Protein AF-A0AAW1PS23-F1 (afdb_monomer)

Sequence (344 aa):
MSRPQSTSTGLHFTFPEWDLRLDQHGELGQPAILAEIQQGRSKDWLQELEELSDEVPATDQAGEHELHGQHRQLRAKLEQAALQAAGRSAVAGAGGPVQPTAWLVAKGMQQAGVVGRLFLGLWQAHDRVRLALCTLWEEGQLADAATVRRLIIKLTRFKWSLTYEAMNCAFVQCADCVALELKALLPGNTELSTRQDYELWSRLLAAWGRYRKWMAQVVSMCGLLVECVSAERGAEMLARGRLDSPTLFDAAKGAFRSQVLVAYGLRRPLQAALLRGRRAHGQPQSVAGLMCDIRKCLQELDVADDNTQVEAQHTREKLRRCFGLEGSVMDLQLRGPLRVPPLQ

Solvent-accessible surface area (backbone atoms only — not comparable to full-atom values): 20359 Å² total; per-residue (Å²): 141,77,83,82,82,82,80,78,82,75,88,84,70,83,41,94,93,52,73,60,43,59,45,102,83,70,47,72,50,86,43,73,64,58,54,54,48,67,67,65,65,37,60,70,47,50,47,54,48,49,48,48,61,61,70,41,65,82,57,55,67,68,57,50,51,48,52,53,42,52,53,47,49,51,48,49,50,50,51,49,50,50,48,53,56,43,58,74,55,52,87,58,85,79,94,71,84,82,75,80,55,72,64,62,53,39,58,56,33,43,77,68,46,71,66,18,46,51,52,38,54,53,51,50,51,52,50,51,48,38,50,50,54,49,45,28,64,75,70,72,53,57,97,58,54,67,60,48,32,51,49,50,50,55,44,28,74,73,42,42,68,61,44,50,52,50,50,50,53,41,34,36,54,55,19,43,53,53,26,51,60,57,51,73,71,53,63,95,86,56,86,74,50,75,67,53,36,52,49,54,52,53,50,48,52,53,50,50,56,52,49,51,54,47,50,52,52,53,54,68,52,35,55,69,48,52,51,54,54,50,52,51,34,52,49,36,35,73,75,70,72,44,72,85,67,66,52,75,68,52,45,43,41,48,26,35,39,45,32,33,40,56,72,68,56,42,45,61,63,52,52,53,37,55,56,52,62,69,68,49,81,86,65,58,68,71,56,56,52,51,57,51,52,50,51,52,50,41,56,75,51,50,59,78,69,68,81,82,77,74,97,77,88,79,57,77,65,54,51,28,57,74,68,66,60,79,62,82,82,62,69,83,78,69,75,65,84,81,80,75,77,82,86,128

Nearest PDB structures (foldseek):
  6h2d-assembly1_P  TM=1.924E-01  e=1.743E+00  Aeromonas hydrophila subsp. hydrophila AL09-71
  7efo-assembly1_F  TM=2.572E-01  e=4.112E+00  Klebsiella pneumoniae subsp. pneumoniae
  6h2e-assembly1_Q-2  TM=1.642E-01  e=3.930E+00  Aeromonas hydrophila subsp. hydrophila AL09-71

pLDDT: mean 72.41, std 22.68, range [26.08, 98.12]

Organism: NCBI:txid41462

Secondary structure (DSSP, 8-state):
--PPP---------BTTB---B-TTS-B---HHHHHIIIIIHHHHHHHHHHHHHSS----HHHHHHHHHHHHHHHHHHHHHHHHHHHTTTTS------PPPHHHHHHHHHTT-HHHHHHHHHHHHHHHHHHHHHHHHHHSS-TTHHHHHHHHHHHHHHHHHHHHHHHHHHHHHHHHHHHHHHHTTS-SSSPPPHHHHHHHHHHHHHHHHHHHHHHHHHHHH-HHHHHHHHHHHHHHHHHHSS--SPPHHHHHHHHHIIIIIIITSTHHHHHHHHHHHHH-TT--HHHHHHHHHHHHHHHHTTGGG-----SS---HHHHHHHTT-TTTTTTTT------PPPP-

Structure (mmCIF, N/CA/C/O backbone):
data_AF-A0AAW1PS23-F1
#
_entry.id   AF-A0AAW1PS23-F1
#
loop_
_atom_site.group_PDB
_atom_site.id
_atom_site.type_symbol
_atom_site.label_atom_id
_atom_site.label_alt_id
_atom_site.label_comp_id
_atom_site.label_asym_id
_atom_site.label_entity_id
_atom_site.label_seq_id
_atom_site.pdbx_PDB_ins_code
_atom_site.Cartn_x
_atom_site.Cartn_y
_atom_site.Cartn_z
_atom_site.occupancy
_atom_site.B_iso_or_equiv
_atom_site.auth_seq_id
_atom_site.auth_comp_id
_atom_site.auth_asym_id
_atom_site.auth_atom_id
_atom_site.pdbx_PDB_model_num
ATOM 1 N N . MET A 1 1 ? -15.688 -47.498 -39.320 1.00 35.94 1 MET A N 1
ATOM 2 C CA . MET A 1 1 ? -15.088 -47.417 -37.971 1.00 35.94 1 MET A CA 1
ATOM 3 C C . MET A 1 1 ? -13.869 -46.520 -38.072 1.00 35.94 1 MET A C 1
ATOM 5 O O . MET A 1 1 ? -12.841 -46.960 -38.565 1.00 35.94 1 MET A O 1
ATOM 9 N N . SER A 1 2 ? -14.019 -45.253 -37.696 1.00 27.53 2 SER A N 1
ATOM 10 C CA . SER A 1 2 ? -12.979 -44.225 -37.811 1.00 27.53 2 SER A CA 1
ATOM 11 C C . SER A 1 2 ? -12.622 -43.772 -36.398 1.00 27.53 2 SER A C 1
ATOM 13 O O . SER A 1 2 ? -13.518 -43.428 -35.629 1.00 27.53 2 SER A O 1
ATOM 15 N N . ARG A 1 3 ? -11.339 -43.851 -36.024 1.00 26.84 3 ARG A N 1
ATOM 16 C CA . ARG A 1 3 ? -10.856 -43.403 -34.707 1.00 26.84 3 ARG A CA 1
ATOM 17 C C . ARG A 1 3 ? -11.043 -41.884 -34.569 1.00 26.84 3 ARG A C 1
ATOM 19 O O . ARG A 1 3 ? -10.754 -41.177 -35.534 1.00 26.84 3 ARG A O 1
ATOM 26 N N . PRO A 1 4 ? -11.465 -41.370 -33.400 1.00 30.23 4 PRO A N 1
ATOM 27 C CA . PRO A 1 4 ? -11.457 -39.937 -33.153 1.00 30.23 4 PRO A CA 1
ATOM 28 C C . PRO A 1 4 ? -10.009 -39.455 -33.000 1.00 30.23 4 PRO A C 1
ATOM 30 O O . PRO A 1 4 ? -9.211 -40.058 -32.281 1.00 30.23 4 PRO A O 1
ATOM 33 N N . GLN A 1 5 ? -9.672 -38.380 -33.711 1.00 28.47 5 GLN A N 1
ATOM 34 C CA . GLN A 1 5 ? -8.422 -37.646 -33.544 1.00 28.47 5 GLN A CA 1
ATOM 35 C C . GLN A 1 5 ? -8.456 -36.924 -32.192 1.00 28.47 5 GLN A C 1
ATOM 37 O O . GLN A 1 5 ? -9.389 -36.173 -31.911 1.00 28.47 5 GLN A O 1
ATOM 42 N N . SER A 1 6 ? -7.456 -37.167 -31.344 1.00 26.08 6 SER A N 1
ATOM 43 C CA . SER A 1 6 ? -7.277 -36.431 -30.095 1.00 26.08 6 SER A CA 1
ATOM 44 C C . SER A 1 6 ? -6.759 -35.027 -30.407 1.00 26.08 6 SER A C 1
ATOM 46 O O . SER A 1 6 ? -5.604 -34.860 -30.796 1.00 26.08 6 SER A O 1
ATOM 48 N N . THR A 1 7 ? -7.594 -34.010 -30.224 1.00 29.50 7 THR A N 1
ATOM 49 C CA . THR A 1 7 ? -7.146 -32.618 -30.134 1.00 29.50 7 THR A CA 1
ATOM 50 C C . THR A 1 7 ? -6.378 -32.451 -28.823 1.00 29.50 7 THR A C 1
ATOM 52 O O . THR A 1 7 ? -6.982 -32.507 -27.751 1.00 29.50 7 THR A O 1
ATOM 55 N N . SER A 1 8 ? -5.051 -32.300 -28.884 1.00 27.92 8 SER A N 1
ATOM 56 C CA . SER A 1 8 ? -4.251 -32.007 -27.694 1.00 27.92 8 SER A CA 1
ATOM 57 C C . SER A 1 8 ? -4.504 -30.562 -27.274 1.00 27.92 8 SER A C 1
ATOM 59 O O . SER A 1 8 ? -4.150 -29.624 -27.986 1.00 27.92 8 SER A O 1
ATOM 61 N N . THR A 1 9 ? -5.135 -30.379 -26.123 1.00 30.31 9 THR A N 1
ATOM 62 C CA . THR A 1 9 ? -5.295 -29.080 -25.471 1.00 30.31 9 THR A CA 1
ATOM 63 C C . THR A 1 9 ? -3.929 -28.569 -25.019 1.00 30.31 9 THR A C 1
ATOM 65 O O . THR A 1 9 ? -3.392 -29.039 -24.016 1.00 30.31 9 THR A O 1
ATOM 68 N N . GLY A 1 10 ? -3.359 -27.631 -25.778 1.00 30.17 10 GLY A N 1
ATOM 69 C CA . GLY A 1 10 ? -2.196 -26.854 -25.359 1.00 30.17 10 GLY A CA 1
ATOM 70 C C . GLY A 1 10 ? -2.519 -26.039 -24.105 1.00 30.17 10 GLY A C 1
ATOM 71 O O . GLY A 1 10 ? -3.610 -25.479 -23.976 1.00 30.17 10 GLY A O 1
ATOM 72 N N . LEU A 1 11 ? -1.583 -26.008 -23.158 1.00 27.66 11 LEU A N 1
ATOM 73 C CA . LEU A 1 11 ? -1.685 -25.207 -21.942 1.00 27.66 11 LEU A CA 1
ATOM 74 C C . LEU A 1 11 ? -1.555 -23.722 -22.305 1.00 27.66 11 LEU A C 1
ATOM 76 O O . LEU A 1 11 ? -0.487 -23.267 -22.704 1.00 27.66 11 LEU A O 1
ATOM 80 N N . HIS A 1 12 ? -2.644 -22.970 -22.160 1.00 29.39 12 HIS A N 1
ATOM 81 C CA . HIS A 1 12 ? -2.645 -21.519 -22.319 1.00 29.39 12 HIS A CA 1
ATOM 82 C C . HIS A 1 12 ? -2.273 -20.846 -20.994 1.00 29.39 12 HIS A C 1
ATOM 84 O O . HIS A 1 12 ? -3.023 -20.916 -20.021 1.00 29.39 12 HIS A O 1
ATOM 90 N N . PHE A 1 13 ? -1.130 -20.164 -20.974 1.00 32.94 13 PHE A N 1
ATOM 91 C CA . PHE A 1 13 ? -0.748 -19.240 -19.909 1.00 32.94 13 PHE A CA 1
ATOM 92 C C . PHE A 1 13 ? -0.876 -17.817 -20.451 1.00 32.94 13 PHE A C 1
ATOM 94 O O . PHE A 1 13 ? -0.234 -17.479 -21.440 1.00 32.94 13 PHE A O 1
ATOM 101 N N . THR A 1 14 ? -1.711 -16.983 -19.833 1.00 27.88 14 THR A N 1
ATOM 102 C CA . THR A 1 14 ? -1.866 -15.578 -20.230 1.00 27.88 14 THR A CA 1
ATOM 103 C C . THR A 1 14 ? -1.316 -14.674 -19.140 1.00 27.88 14 THR A C 1
ATOM 105 O O . THR A 1 14 ? -1.931 -14.523 -18.085 1.00 27.88 14 THR A O 1
ATOM 108 N N . PHE A 1 15 ? -0.179 -14.045 -19.414 1.00 34.94 15 PHE A N 1
ATOM 109 C CA . PHE A 1 15 ? 0.229 -12.812 -18.753 1.00 34.94 15 PHE A CA 1
ATOM 110 C C . PHE A 1 15 ? -0.194 -11.674 -19.694 1.00 34.94 15 PHE A C 1
ATOM 112 O O . PHE A 1 15 ? 0.369 -11.579 -20.781 1.00 34.94 15 PHE A O 1
ATOM 119 N N . PRO A 1 16 ? -1.189 -10.837 -19.354 1.00 38.66 16 PRO A N 1
ATOM 120 C CA . PRO A 1 16 ? -1.772 -9.878 -20.303 1.00 38.66 16 PRO A CA 1
ATOM 121 C C . PRO A 1 16 ? -0.761 -8.906 -20.940 1.00 38.66 16 PRO A C 1
ATOM 123 O O . PRO A 1 16 ? -0.973 -8.453 -22.059 1.00 38.66 16 PRO A O 1
ATOM 126 N N . GLU A 1 17 ? 0.358 -8.627 -20.263 1.00 36.12 17 GLU A N 1
ATOM 127 C CA . GLU A 1 17 ? 1.443 -7.758 -20.758 1.00 36.12 17 GLU A CA 1
ATOM 128 C C . GLU A 1 17 ? 2.665 -8.513 -21.312 1.00 36.12 17 GLU A C 1
ATOM 130 O O . GLU A 1 17 ? 3.634 -7.907 -21.777 1.00 36.12 17 GLU A O 1
ATOM 135 N N . TRP A 1 18 ? 2.648 -9.839 -21.214 1.00 40.88 18 TRP A N 1
ATOM 136 C CA . TRP A 1 18 ? 3.691 -10.749 -21.667 1.00 40.88 18 TRP A CA 1
ATOM 137 C C . TRP A 1 18 ? 2.986 -11.904 -22.375 1.00 40.88 18 TRP A C 1
ATOM 139 O O . TRP A 1 18 ? 2.968 -13.016 -21.848 1.00 40.88 18 TRP A O 1
ATOM 149 N N . ASP A 1 19 ? 2.354 -11.641 -23.526 1.00 41.31 19 ASP A N 1
ATOM 150 C CA . ASP A 1 19 ? 1.748 -12.674 -24.387 1.00 41.31 19 ASP A CA 1
ATOM 151 C C . ASP A 1 19 ? 2.869 -13.575 -24.957 1.00 41.31 19 ASP A C 1
ATOM 153 O O . ASP A 1 19 ? 3.216 -13.545 -26.136 1.00 41.31 19 ASP A O 1
ATOM 157 N N . LEU A 1 20 ? 3.529 -14.317 -24.064 1.00 42.81 20 LEU A N 1
ATOM 158 C CA . LEU A 1 20 ? 4.551 -15.310 -24.325 1.00 42.81 20 LEU A CA 1
ATOM 159 C C . LEU A 1 20 ? 3.805 -16.565 -24.749 1.00 42.81 20 LEU A C 1
ATOM 161 O O . LEU A 1 20 ? 3.496 -17.442 -23.942 1.00 42.81 20 LEU A O 1
ATOM 165 N N . ARG A 1 21 ? 3.469 -16.625 -26.034 1.00 45.12 21 ARG A N 1
ATOM 166 C CA . ARG A 1 21 ? 2.903 -17.833 -26.621 1.00 45.12 21 ARG A CA 1
ATOM 167 C C . ARG A 1 21 ? 4.032 -18.830 -26.816 1.00 45.12 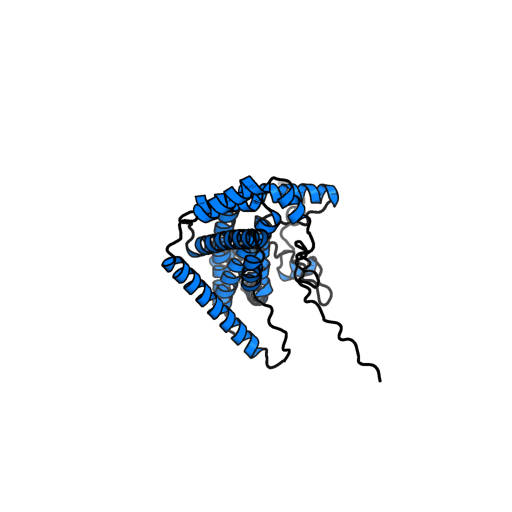21 ARG A C 1
ATOM 169 O O . ARG A 1 21 ? 4.888 -18.638 -27.675 1.00 45.12 21 ARG A O 1
ATOM 176 N N . LEU A 1 22 ? 4.034 -19.878 -26.002 1.00 40.00 22 LEU A N 1
ATOM 177 C CA . LEU A 1 22 ? 4.737 -21.102 -26.356 1.00 40.00 22 LEU A CA 1
ATOM 178 C C . LEU A 1 22 ? 3.967 -21.720 -27.521 1.00 40.00 22 LEU A C 1
ATOM 180 O O . LEU A 1 22 ? 2.748 -21.896 -27.439 1.00 40.00 22 LEU A O 1
ATOM 184 N N . ASP A 1 23 ? 4.651 -21.978 -28.625 1.00 46.94 23 ASP A N 1
ATOM 185 C CA . ASP A 1 23 ? 4.063 -22.729 -29.716 1.00 46.94 23 ASP A CA 1
ATOM 186 C C . ASP A 1 23 ? 3.834 -24.194 -29.300 1.00 46.94 23 ASP A C 1
ATOM 188 O O . ASP A 1 23 ? 4.181 -24.644 -28.203 1.00 46.94 23 ASP A O 1
ATOM 192 N N . GLN A 1 24 ? 3.230 -24.967 -30.197 1.00 41.03 24 GLN A N 1
ATOM 193 C CA . GLN A 1 24 ? 2.967 -26.395 -30.002 1.00 41.03 24 GLN A CA 1
ATOM 194 C C . GLN A 1 24 ? 4.235 -27.255 -29.788 1.00 41.03 24 GLN A C 1
ATOM 196 O O . GLN A 1 24 ? 4.114 -28.440 -29.477 1.00 41.03 24 GLN A O 1
ATOM 201 N N . HIS A 1 25 ? 5.432 -26.681 -29.939 1.00 41.88 25 HIS A N 1
ATOM 202 C CA . HIS A 1 25 ? 6.730 -27.319 -29.726 1.00 41.88 25 HIS A CA 1
ATOM 203 C C . HIS A 1 25 ? 7.431 -26.842 -28.443 1.00 41.88 25 HIS A C 1
ATOM 205 O O . HIS A 1 25 ? 8.501 -27.350 -28.110 1.00 41.88 25 HIS A O 1
ATOM 211 N N . GLY A 1 26 ? 6.822 -25.924 -27.683 1.00 41.66 26 GLY A N 1
ATOM 212 C CA . GLY A 1 26 ? 7.448 -25.319 -26.508 1.00 41.66 26 GLY A CA 1
ATOM 213 C C . GLY A 1 26 ? 8.479 -24.244 -26.858 1.00 41.66 26 GLY A C 1
ATOM 214 O O . GLY A 1 26 ? 9.243 -23.834 -25.984 1.00 41.66 26 GLY A O 1
ATOM 215 N N . GLU A 1 27 ? 8.507 -23.772 -28.105 1.00 41.31 27 GLU A N 1
ATOM 216 C CA . GLU A 1 27 ? 9.332 -22.647 -28.524 1.00 41.31 27 GLU A CA 1
ATOM 217 C C . GLU A 1 27 ? 8.566 -21.337 -28.304 1.00 41.31 27 GLU A C 1
ATOM 219 O O . GLU A 1 27 ? 7.376 -21.212 -28.594 1.00 41.31 27 GLU A O 1
ATOM 224 N N . LEU A 1 28 ? 9.242 -20.338 -27.737 1.00 48.50 28 LEU A N 1
ATOM 225 C CA . LEU A 1 28 ? 8.682 -18.999 -27.562 1.00 48.50 28 LEU A CA 1
ATOM 226 C C . LEU A 1 28 ? 8.452 -18.366 -28.941 1.00 48.50 28 LEU A C 1
ATOM 228 O O . LEU A 1 28 ? 9.409 -17.959 -29.601 1.00 48.50 28 LEU A O 1
ATOM 232 N N . GLY A 1 29 ? 7.190 -18.239 -29.358 1.00 48.00 29 GLY A N 1
ATOM 233 C CA . GLY A 1 29 ? 6.821 -17.457 -30.534 1.00 48.00 29 GLY A CA 1
ATOM 234 C C . GLY A 1 29 ? 7.313 -16.023 -30.354 1.00 48.00 29 GLY A C 1
ATOM 235 O O . GLY A 1 29 ? 6.958 -15.388 -29.364 1.00 48.00 29 GLY A O 1
ATOM 236 N N . GLN A 1 30 ? 8.175 -15.555 -31.266 1.00 50.47 30 GLN A N 1
ATOM 237 C CA . GLN A 1 30 ? 8.973 -14.329 -31.122 1.00 50.47 30 GLN A CA 1
ATOM 238 C C . GLN A 1 30 ? 8.140 -13.119 -30.652 1.00 50.47 30 GLN A C 1
ATOM 240 O O . GLN A 1 30 ? 7.433 -12.514 -31.460 1.00 50.47 30 GLN A O 1
ATOM 245 N N . PRO A 1 31 ? 8.238 -12.715 -29.369 1.00 55.16 31 PRO A N 1
ATOM 246 C CA . PRO A 1 31 ? 7.588 -11.515 -28.872 1.00 55.16 31 PRO A CA 1
ATOM 247 C C . PRO A 1 31 ? 8.457 -10.295 -29.193 1.00 55.16 31 PRO A C 1
ATOM 249 O O . PRO A 1 31 ? 9.675 -10.410 -29.340 1.00 55.16 31 PRO A O 1
ATOM 252 N N . ALA A 1 32 ? 7.860 -9.102 -29.193 1.00 52.97 32 ALA A N 1
ATOM 253 C CA . ALA A 1 32 ? 8.556 -7.814 -29.312 1.00 52.97 32 ALA A CA 1
ATOM 254 C C . ALA A 1 32 ? 9.777 -7.665 -28.372 1.00 52.97 32 ALA A C 1
ATOM 256 O O . ALA A 1 32 ? 10.735 -6.983 -28.714 1.00 52.97 32 ALA A O 1
ATOM 257 N N . ILE A 1 33 ? 9.790 -8.382 -27.240 1.00 49.75 33 ILE A N 1
ATOM 258 C CA . ILE A 1 33 ? 10.919 -8.463 -26.301 1.00 49.75 33 ILE A CA 1
ATOM 259 C C . ILE A 1 33 ? 12.158 -9.104 -26.950 1.00 49.75 33 ILE A C 1
ATOM 261 O O . ILE A 1 33 ? 13.264 -8.617 -26.755 1.00 49.75 33 ILE A O 1
ATOM 265 N N . LEU A 1 34 ? 12.006 -10.166 -27.756 1.00 54.00 34 LEU A N 1
ATOM 266 C CA . LEU A 1 34 ? 13.130 -10.747 -28.502 1.00 54.00 34 LEU A CA 1
ATOM 267 C C . LEU A 1 34 ? 13.653 -9.773 -29.563 1.00 54.00 34 LEU A C 1
ATOM 269 O O . LEU A 1 34 ? 14.860 -9.714 -29.768 1.00 54.00 34 LEU A O 1
ATOM 273 N N . ALA A 1 35 ? 12.778 -8.974 -30.182 1.00 57.94 35 ALA A N 1
ATOM 274 C CA . ALA A 1 35 ? 13.184 -7.932 -31.123 1.00 57.94 35 ALA A CA 1
ATOM 275 C C . ALA A 1 35 ? 13.933 -6.776 -30.426 1.00 57.94 35 ALA A C 1
ATOM 277 O O . ALA A 1 35 ? 14.956 -6.331 -30.936 1.00 57.94 35 ALA A O 1
ATOM 278 N N . GLU A 1 36 ? 13.501 -6.335 -29.239 1.00 55.44 36 GLU A N 1
ATOM 279 C CA . GLU A 1 36 ? 14.222 -5.339 -28.424 1.00 55.44 36 GLU A CA 1
ATOM 280 C C . GLU A 1 36 ? 15.568 -5.867 -27.905 1.00 55.44 36 GLU A C 1
ATOM 282 O O . GLU A 1 36 ? 16.574 -5.157 -27.952 1.00 55.44 36 GLU A O 1
ATOM 287 N N . ILE A 1 37 ? 15.619 -7.135 -27.477 1.00 53.53 37 ILE A N 1
ATOM 288 C CA . ILE A 1 37 ? 16.862 -7.818 -27.087 1.00 53.53 37 ILE A CA 1
ATOM 289 C C . ILE A 1 37 ? 17.813 -7.929 -28.293 1.00 53.53 37 ILE A C 1
ATOM 291 O O . ILE A 1 37 ? 19.018 -7.714 -28.161 1.00 53.53 37 ILE A O 1
ATOM 295 N N . GLN A 1 38 ? 17.290 -8.207 -29.490 1.00 53.31 38 GLN A N 1
ATOM 296 C CA . GLN A 1 38 ? 18.080 -8.307 -30.722 1.00 53.31 38 GLN A CA 1
ATOM 297 C C . GLN A 1 38 ? 18.541 -6.947 -31.278 1.00 53.31 38 GLN A C 1
ATOM 299 O O . GLN A 1 38 ? 19.559 -6.901 -31.966 1.00 53.31 38 GLN A O 1
ATOM 304 N N . GLN A 1 39 ? 17.885 -5.829 -30.942 1.00 60.22 39 GLN A N 1
ATOM 305 C CA . GLN A 1 39 ? 18.236 -4.467 -31.393 1.00 60.22 39 GLN A CA 1
ATOM 306 C C . GLN A 1 39 ? 19.505 -3.867 -30.739 1.00 60.22 39 GLN A C 1
ATOM 308 O O . GLN A 1 39 ? 19.736 -2.660 -30.796 1.00 60.22 39 GLN A O 1
ATOM 313 N N . GLY A 1 40 ? 20.378 -4.685 -30.144 1.00 45.84 40 GLY A N 1
ATOM 314 C CA . GLY A 1 40 ? 21.747 -4.282 -29.789 1.00 45.84 40 GLY A CA 1
ATOM 315 C C . GLY A 1 40 ? 21.924 -3.556 -28.451 1.00 45.84 40 GLY A C 1
ATOM 316 O O . GLY A 1 40 ? 23.057 -3.425 -28.003 1.00 45.84 40 GLY A O 1
ATOM 317 N N . ARG A 1 41 ? 20.847 -3.183 -27.745 1.00 53.28 41 ARG A N 1
ATOM 318 C CA . ARG A 1 41 ? 20.923 -2.672 -26.354 1.00 53.28 41 ARG A CA 1
ATOM 319 C C . ARG A 1 41 ? 21.199 -3.766 -25.311 1.00 53.28 41 ARG A C 1
ATOM 321 O O . ARG A 1 41 ? 21.386 -3.473 -24.137 1.00 53.28 41 ARG A O 1
ATOM 328 N N . SER A 1 42 ? 21.217 -5.031 -25.733 1.00 53.72 42 SER A N 1
ATOM 329 C CA . SER A 1 42 ? 21.268 -6.193 -24.845 1.00 53.72 42 SER A CA 1
ATOM 330 C C . SER A 1 42 ? 22.654 -6.541 -24.308 1.00 53.72 42 SER A C 1
ATOM 332 O O . SER A 1 42 ? 22.691 -7.204 -23.281 1.00 53.72 42 SER A O 1
ATOM 334 N N . LYS A 1 43 ? 23.770 -6.179 -24.959 1.00 56.97 43 LYS A N 1
ATOM 335 C CA . LYS A 1 43 ?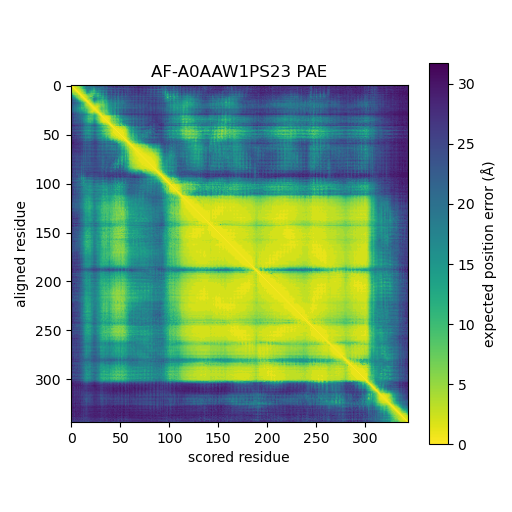 25.105 -6.619 -24.498 1.00 56.97 43 LYS A CA 1
ATOM 336 C C . LYS A 1 43 ? 25.569 -5.867 -23.255 1.00 56.97 43 LYS A C 1
ATOM 338 O O . LYS A 1 43 ? 25.837 -6.512 -22.251 1.00 56.97 43 LYS A O 1
ATOM 343 N N . ASP A 1 44 ? 25.565 -4.538 -23.307 1.00 60.88 44 ASP A N 1
ATOM 344 C CA . ASP A 1 44 ? 25.939 -3.697 -22.162 1.00 60.88 44 ASP A CA 1
ATOM 345 C C . ASP A 1 44 ? 24.994 -3.940 -20.978 1.00 60.88 44 ASP A C 1
ATOM 347 O O . ASP A 1 44 ? 25.414 -3.975 -19.831 1.00 60.88 44 ASP A O 1
ATOM 351 N N . TRP A 1 45 ? 23.717 -4.211 -21.256 1.00 62.06 45 TRP A N 1
ATOM 352 C CA . TRP A 1 45 ? 22.729 -4.492 -20.221 1.00 62.06 45 TRP A CA 1
ATOM 353 C C . TRP A 1 45 ? 22.796 -5.917 -19.650 1.00 62.06 45 TRP A C 1
ATOM 355 O O . TRP A 1 45 ? 22.606 -6.097 -18.452 1.00 62.06 45 TRP A O 1
ATOM 365 N N . LEU A 1 46 ? 23.066 -6.938 -20.476 1.00 58.75 46 LEU A N 1
ATOM 366 C CA . LEU A 1 46 ? 23.362 -8.293 -19.989 1.00 58.75 46 LEU A CA 1
ATOM 367 C C . LEU A 1 46 ? 24.571 -8.260 -19.071 1.00 58.75 46 LEU A C 1
ATOM 369 O O . LEU A 1 46 ? 24.541 -8.889 -18.024 1.00 58.75 46 LEU A O 1
ATOM 373 N N . GLN A 1 47 ? 25.585 -7.487 -19.454 1.00 69.31 47 GLN A N 1
ATOM 374 C CA . GLN A 1 47 ? 26.756 -7.266 -18.636 1.00 69.31 47 GLN A CA 1
ATOM 375 C C . GLN A 1 47 ? 26.398 -6.500 -17.358 1.00 69.31 47 GLN A C 1
ATOM 377 O O . GLN A 1 47 ? 26.785 -6.950 -16.299 1.00 69.31 47 GLN A O 1
ATOM 382 N N . GLU A 1 48 ? 25.576 -5.446 -17.392 1.00 66.50 48 GLU A N 1
ATOM 383 C CA . GLU A 1 48 ? 25.100 -4.774 -16.168 1.00 66.50 48 GLU A CA 1
ATOM 384 C C . GLU A 1 48 ? 24.229 -5.674 -15.269 1.00 66.50 48 GLU A C 1
ATOM 386 O O . GLU A 1 48 ? 24.164 -5.451 -14.057 1.00 66.50 48 GLU A O 1
ATOM 391 N N . LEU A 1 49 ? 23.513 -6.650 -15.842 1.00 60.00 49 LEU A N 1
ATOM 392 C CA . LEU A 1 49 ? 22.723 -7.641 -15.109 1.00 60.00 49 LEU A CA 1
ATOM 393 C C . LEU A 1 49 ? 23.581 -8.768 -14.531 1.00 60.00 49 LEU A C 1
ATOM 395 O O . LEU A 1 49 ? 23.301 -9.221 -13.426 1.00 60.00 49 LEU A O 1
ATOM 399 N N . GLU A 1 50 ? 24.589 -9.228 -15.268 1.00 65.44 50 GLU A N 1
ATOM 400 C CA . GLU A 1 50 ? 25.602 -10.164 -14.780 1.00 65.44 50 GLU A CA 1
ATOM 401 C C . GLU A 1 50 ? 26.444 -9.481 -13.702 1.00 65.44 50 GLU A C 1
ATOM 403 O O . GLU A 1 50 ? 26.548 -10.007 -12.607 1.00 65.44 50 GLU A O 1
ATOM 408 N N . GLU A 1 51 ? 26.877 -8.240 -13.920 1.00 69.50 51 GLU A N 1
ATOM 409 C CA . GLU A 1 51 ? 27.489 -7.379 -12.908 1.00 69.50 51 GLU A CA 1
ATOM 410 C C . GLU A 1 51 ? 26.537 -7.142 -11.739 1.00 69.50 51 GLU A C 1
ATOM 412 O O . GLU A 1 51 ? 26.986 -7.139 -10.610 1.00 69.50 51 GLU A O 1
ATOM 417 N N . LEU A 1 52 ? 25.223 -7.003 -11.941 1.00 60.53 52 LEU A N 1
ATOM 418 C CA . LEU A 1 52 ? 24.270 -6.965 -10.826 1.00 60.53 52 LEU A CA 1
ATOM 419 C C . LEU A 1 52 ? 24.202 -8.291 -10.079 1.00 60.53 52 LEU A C 1
ATOM 421 O O . LEU A 1 52 ? 24.056 -8.267 -8.863 1.00 60.53 52 LEU A O 1
ATOM 425 N N . SER A 1 53 ? 24.246 -9.412 -10.799 1.00 55.69 53 SER A N 1
ATOM 426 C CA . SER A 1 53 ? 24.271 -10.763 -10.243 1.00 55.69 53 SER A CA 1
ATOM 427 C C . SER A 1 53 ? 25.575 -11.038 -9.487 1.00 55.69 53 SER A C 1
ATOM 429 O O . SER A 1 53 ? 25.545 -11.798 -8.525 1.00 55.69 53 SER A O 1
ATOM 431 N N . ASP A 1 54 ? 26.677 -10.402 -9.887 1.00 59.59 54 ASP A N 1
ATOM 432 C CA . ASP A 1 54 ? 28.020 -10.546 -9.314 1.00 59.59 54 ASP A CA 1
ATOM 433 C C . ASP A 1 54 ? 28.302 -9.505 -8.205 1.00 59.59 54 ASP A C 1
ATOM 435 O O . ASP A 1 54 ? 28.993 -9.795 -7.230 1.00 59.59 54 ASP A O 1
ATOM 439 N N . GLU A 1 55 ? 27.729 -8.297 -8.306 1.00 53.09 55 GLU A N 1
ATOM 440 C CA . GLU A 1 55 ? 27.678 -7.251 -7.267 1.00 53.09 55 GLU A CA 1
ATOM 441 C C . GLU A 1 55 ? 26.719 -7.629 -6.137 1.00 53.09 55 GLU A C 1
ATOM 443 O O . GLU A 1 55 ? 26.745 -7.014 -5.068 1.00 53.09 55 GLU A O 1
ATOM 448 N N . VAL A 1 56 ? 25.857 -8.628 -6.344 1.00 47.34 56 VAL A N 1
ATOM 449 C CA . VAL A 1 56 ? 25.245 -9.341 -5.231 1.00 47.34 56 VAL A CA 1
ATOM 450 C C . VAL A 1 56 ? 26.395 -10.076 -4.547 1.00 47.34 56 VAL A C 1
ATOM 452 O O . VAL A 1 56 ? 26.840 -11.086 -5.092 1.00 47.34 56 VAL A O 1
ATOM 455 N N . PRO A 1 57 ? 26.897 -9.631 -3.368 1.00 43.12 57 PRO A N 1
ATOM 456 C CA . PRO A 1 57 ? 27.793 -10.491 -2.613 1.00 43.12 57 PRO A CA 1
ATOM 457 C C . PRO A 1 57 ? 27.055 -11.811 -2.488 1.00 43.12 57 PRO A C 1
ATOM 459 O O . PRO A 1 57 ? 25.871 -11.770 -2.137 1.00 43.12 57 PRO A O 1
ATOM 462 N N . ALA A 1 58 ? 27.702 -12.926 -2.849 1.00 45.50 58 ALA A N 1
ATOM 463 C CA . ALA A 1 58 ? 27.188 -14.261 -2.588 1.00 45.50 58 ALA A CA 1
ATOM 464 C C . ALA A 1 58 ? 26.785 -14.251 -1.118 1.00 45.50 58 ALA A C 1
ATOM 466 O O . ALA A 1 58 ? 27.632 -14.267 -0.226 1.00 45.50 58 ALA A O 1
ATOM 467 N N . THR A 1 59 ? 25.502 -13.997 -0.883 1.00 42.47 59 THR A N 1
ATOM 468 C CA . THR A 1 59 ? 25.021 -13.624 0.433 1.00 42.47 59 THR A CA 1
ATOM 469 C C . THR A 1 59 ? 25.074 -14.954 1.119 1.00 42.47 59 THR A C 1
ATOM 471 O O . THR A 1 59 ? 24.425 -15.873 0.625 1.00 42.47 59 THR A O 1
ATOM 474 N N . ASP A 1 60 ? 25.991 -15.066 2.084 1.00 43.97 60 ASP A N 1
ATOM 475 C CA . ASP A 1 60 ? 26.458 -16.309 2.689 1.00 43.97 60 ASP A CA 1
ATOM 476 C C . ASP A 1 60 ? 25.344 -17.346 2.590 1.00 43.97 60 ASP A C 1
ATOM 478 O O . ASP A 1 60 ? 24.279 -17.121 3.165 1.00 43.97 60 ASP A O 1
ATOM 482 N N . GLN A 1 61 ? 25.484 -18.364 1.728 1.00 45.56 61 GLN A N 1
ATOM 483 C CA . GLN A 1 61 ? 24.333 -19.181 1.298 1.00 45.56 61 GLN A CA 1
ATOM 484 C C . GLN A 1 61 ? 23.552 -19.714 2.514 1.00 45.56 61 GLN A C 1
ATOM 486 O O . GLN A 1 61 ? 22.341 -19.900 2.448 1.00 45.56 61 GLN A O 1
ATOM 491 N N . ALA A 1 62 ? 24.230 -19.863 3.658 1.00 44.16 62 ALA A N 1
ATOM 492 C CA . ALA A 1 62 ? 23.663 -20.099 4.981 1.00 44.16 62 ALA A CA 1
ATOM 493 C C . ALA A 1 62 ? 22.607 -19.063 5.438 1.00 44.16 62 ALA A C 1
ATOM 495 O O . ALA A 1 62 ? 21.512 -19.457 5.834 1.00 44.16 62 ALA A O 1
ATOM 496 N N . GLY A 1 63 ? 22.889 -17.761 5.356 1.00 44.03 63 GLY A N 1
ATOM 497 C CA . GLY A 1 63 ? 21.968 -16.676 5.712 1.00 44.03 63 GLY A CA 1
ATOM 498 C C . GLY A 1 63 ? 20.805 -16.523 4.729 1.00 44.03 63 GLY A C 1
ATOM 499 O O . GLY A 1 63 ? 19.674 -16.291 5.153 1.00 44.03 63 GLY A O 1
ATOM 500 N N . GLU A 1 64 ? 21.026 -16.745 3.427 1.00 43.47 64 GLU A N 1
ATOM 501 C CA . GLU A 1 64 ? 19.919 -16.834 2.464 1.00 43.47 64 GLU A CA 1
ATOM 502 C C . GLU A 1 64 ? 19.041 -18.059 2.721 1.00 43.47 64 GLU A C 1
ATOM 504 O O . GLU A 1 64 ? 17.820 -17.948 2.629 1.00 43.47 64 GLU A O 1
ATOM 509 N N . HIS A 1 65 ? 19.624 -19.205 3.085 1.00 49.78 65 HIS A N 1
ATOM 510 C CA . HIS A 1 65 ? 18.879 -20.397 3.484 1.00 49.78 65 HIS A CA 1
ATOM 511 C C . HIS A 1 65 ? 18.072 -20.180 4.766 1.00 49.78 65 HIS A C 1
ATOM 513 O O . HIS A 1 65 ? 16.956 -20.694 4.854 1.00 49.78 65 HIS A O 1
ATOM 519 N N . GLU A 1 66 ? 18.590 -19.411 5.723 1.00 47.56 66 GLU A N 1
ATOM 520 C CA . GLU A 1 66 ? 17.891 -19.083 6.964 1.00 47.56 66 GLU A CA 1
ATOM 521 C C . GLU A 1 66 ? 16.761 -18.079 6.730 1.00 47.56 66 GLU A C 1
ATOM 523 O O . GLU A 1 66 ? 15.629 -18.345 7.128 1.00 47.56 66 GLU A O 1
ATOM 528 N N . LEU A 1 67 ? 17.007 -16.991 5.993 1.00 44.97 67 LEU A N 1
ATOM 529 C CA . LEU A 1 67 ? 15.985 -15.988 5.691 1.00 44.97 67 LEU A CA 1
ATOM 530 C C . LEU A 1 67 ? 14.910 -16.560 4.754 1.00 44.97 67 LEU A C 1
ATOM 532 O O . LEU A 1 67 ? 13.719 -16.431 5.031 1.00 44.97 67 LEU A O 1
ATOM 536 N N . HIS A 1 68 ? 15.293 -17.317 3.716 1.00 50.03 68 HIS A N 1
ATOM 537 C CA . HIS A 1 68 ? 14.343 -18.102 2.916 1.00 50.03 68 HIS A CA 1
ATOM 538 C C . HIS A 1 68 ? 13.678 -19.209 3.730 1.00 50.03 68 HIS A C 1
ATOM 540 O O . HIS A 1 68 ? 12.582 -19.630 3.370 1.00 50.03 68 HIS A O 1
ATOM 546 N N . GLY A 1 69 ? 14.323 -19.723 4.776 1.00 66.06 69 GLY A N 1
ATOM 547 C CA . GLY A 1 69 ? 13.773 -20.709 5.700 1.00 66.06 69 GLY A CA 1
ATOM 548 C C . GLY A 1 69 ? 12.668 -20.104 6.556 1.00 66.06 69 GLY A C 1
ATOM 549 O O . GLY A 1 69 ? 11.567 -20.646 6.596 1.00 66.06 69 GLY A O 1
ATOM 550 N N . GLN A 1 70 ? 12.914 -18.936 7.147 1.00 52.66 70 GLN A N 1
ATOM 551 C CA . GLN A 1 70 ? 11.949 -18.163 7.927 1.00 52.66 70 GLN A CA 1
ATOM 552 C C . GLN A 1 70 ? 10.789 -17.679 7.050 1.00 52.66 70 GLN A C 1
ATOM 554 O O . GLN A 1 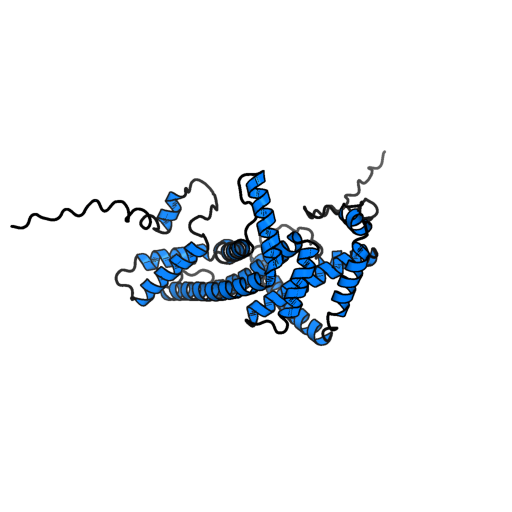70 ? 9.629 -17.857 7.419 1.00 52.66 70 GLN A O 1
ATOM 559 N N . HIS A 1 71 ? 11.068 -17.185 5.840 1.00 46.62 71 HIS A N 1
ATOM 560 C CA . HIS A 1 71 ? 10.035 -16.797 4.877 1.00 46.62 71 HIS A CA 1
ATOM 561 C C . HIS A 1 71 ? 9.235 -18.007 4.369 1.00 46.62 71 HIS A C 1
ATOM 563 O O . HIS A 1 71 ? 8.013 -17.927 4.245 1.00 46.62 71 HIS A O 1
ATOM 569 N N . ARG A 1 72 ? 9.883 -19.160 4.126 1.00 60.75 72 ARG A N 1
ATOM 570 C CA . ARG A 1 72 ? 9.192 -20.430 3.827 1.00 60.75 72 ARG A CA 1
ATOM 571 C C . ARG A 1 72 ? 8.348 -20.895 5.001 1.00 60.75 72 ARG A C 1
ATOM 573 O O . ARG A 1 72 ? 7.257 -21.397 4.775 1.00 60.75 72 ARG A O 1
ATOM 580 N N . GLN A 1 73 ? 8.813 -20.717 6.231 1.00 62.25 73 GLN A N 1
ATOM 581 C CA . GLN A 1 73 ? 8.080 -21.104 7.429 1.00 62.25 73 GLN A CA 1
ATOM 582 C C . GLN A 1 73 ? 6.879 -20.183 7.671 1.00 62.25 73 GLN A C 1
ATOM 584 O O . GLN A 1 73 ? 5.804 -20.672 8.006 1.00 62.25 73 GLN A O 1
ATOM 589 N N . LEU A 1 74 ? 7.023 -18.872 7.458 1.00 52.69 74 LEU A N 1
ATOM 590 C CA . LEU A 1 74 ? 5.924 -17.907 7.510 1.00 52.69 74 LEU A CA 1
ATOM 591 C C . LEU A 1 74 ? 4.904 -18.193 6.406 1.00 52.69 74 LEU A C 1
ATOM 593 O O . LEU A 1 74 ? 3.711 -18.278 6.680 1.00 52.69 74 LEU A O 1
ATOM 597 N N . ARG A 1 75 ? 5.370 -18.442 5.178 1.00 51.72 75 ARG A N 1
ATOM 598 C CA . ARG A 1 75 ? 4.523 -18.846 4.054 1.00 51.72 75 ARG A CA 1
ATOM 599 C C . ARG A 1 75 ? 3.809 -20.166 4.327 1.00 51.72 75 ARG A C 1
ATOM 601 O O . ARG A 1 75 ? 2.608 -20.228 4.128 1.00 51.72 75 ARG A O 1
ATOM 608 N N . ALA A 1 76 ? 4.495 -21.177 4.856 1.00 62.91 76 ALA A N 1
ATOM 609 C CA . ALA A 1 76 ? 3.889 -22.449 5.239 1.00 62.91 76 ALA A CA 1
ATOM 610 C C . ALA A 1 76 ? 2.857 -22.271 6.361 1.00 62.91 76 ALA A C 1
ATOM 612 O O . ALA A 1 76 ? 1.804 -22.895 6.321 1.00 62.91 76 ALA A O 1
ATOM 613 N N . LYS A 1 77 ? 3.106 -21.382 7.333 1.00 63.97 77 LYS A N 1
ATOM 614 C CA . LYS A 1 77 ? 2.128 -21.025 8.374 1.00 63.97 77 LYS A CA 1
ATOM 615 C C . LYS A 1 77 ? 0.910 -20.306 7.792 1.00 63.97 77 LYS A C 1
ATOM 617 O O . LYS A 1 77 ? -0.206 -20.612 8.199 1.00 63.97 77 LYS A O 1
ATOM 622 N N . LEU A 1 78 ? 1.102 -19.390 6.843 1.00 51.44 78 LEU A N 1
ATOM 623 C CA . LEU A 1 78 ? 0.018 -18.692 6.143 1.00 51.44 78 LEU A CA 1
ATOM 624 C C . LEU A 1 78 ? -0.782 -19.647 5.252 1.00 51.44 78 LEU A C 1
ATOM 626 O O . LEU A 1 78 ? -2.005 -19.634 5.302 1.00 51.44 78 LEU A O 1
ATOM 630 N N . GLU A 1 79 ? -0.112 -20.522 4.503 1.00 55.06 79 GLU A N 1
ATOM 631 C CA . GLU A 1 79 ? -0.733 -21.572 3.691 1.00 55.06 79 GLU A CA 1
ATOM 632 C C . GLU A 1 79 ? -1.485 -22.570 4.578 1.00 55.06 79 GLU A C 1
ATOM 634 O O . GLU A 1 79 ? -2.619 -22.917 4.273 1.00 55.06 79 GLU A O 1
ATOM 639 N N . GLN A 1 80 ? -0.930 -22.972 5.724 1.00 58.88 80 GLN A N 1
ATOM 640 C CA . GLN A 1 80 ? -1.600 -23.852 6.682 1.00 58.88 80 GLN A CA 1
ATOM 641 C C . GLN A 1 80 ? -2.793 -23.163 7.358 1.00 58.88 80 GLN A C 1
ATOM 643 O O . GLN A 1 80 ? -3.838 -23.789 7.518 1.00 58.88 80 GLN A O 1
ATOM 648 N N . ALA A 1 81 ? -2.691 -21.879 7.710 1.00 51.78 81 ALA A N 1
ATOM 649 C CA . ALA A 1 81 ? -3.804 -21.098 8.248 1.00 51.78 81 ALA A CA 1
ATOM 650 C C . ALA A 1 81 ? -4.909 -20.887 7.199 1.00 51.78 81 ALA A C 1
ATOM 652 O O . ALA A 1 81 ? -6.092 -21.010 7.517 1.00 51.78 81 ALA A O 1
ATOM 653 N N . ALA A 1 82 ? -4.535 -20.641 5.941 1.00 44.03 82 ALA A N 1
ATOM 654 C CA . ALA A 1 82 ? -5.453 -20.541 4.815 1.00 44.03 82 ALA A CA 1
ATOM 655 C C . ALA A 1 82 ? -6.110 -21.891 4.503 1.00 44.03 82 ALA A C 1
ATOM 657 O O . ALA A 1 82 ? -7.315 -21.931 4.304 1.00 44.03 82 ALA A O 1
ATOM 658 N N . LEU A 1 83 ? -5.370 -23.003 4.547 1.00 50.91 83 LEU A N 1
ATOM 659 C CA . LEU A 1 83 ? -5.901 -24.363 4.401 1.00 50.91 83 LEU A CA 1
ATOM 660 C C . LEU A 1 83 ? -6.788 -24.766 5.580 1.00 50.91 83 LEU A C 1
ATOM 662 O O . LEU A 1 83 ? -7.764 -25.475 5.381 1.00 50.91 83 LEU A O 1
ATOM 666 N N . GLN A 1 84 ? -6.511 -24.305 6.799 1.00 60.47 84 GLN A N 1
ATOM 667 C CA . GLN A 1 84 ? -7.396 -24.510 7.949 1.00 60.47 84 GLN A CA 1
ATOM 668 C C . GLN A 1 84 ? -8.669 -23.662 7.840 1.00 60.47 84 GLN A C 1
ATOM 670 O O . GLN A 1 84 ? -9.752 -24.138 8.181 1.00 60.47 84 GLN A O 1
ATOM 675 N N . ALA A 1 85 ? -8.570 -22.429 7.339 1.00 46.75 85 ALA A N 1
ATOM 676 C CA . ALA A 1 85 ? -9.723 -21.580 7.052 1.00 46.75 85 ALA A CA 1
ATOM 677 C C . ALA A 1 85 ? -10.562 -22.142 5.889 1.00 46.75 85 ALA A C 1
ATOM 679 O O . ALA A 1 85 ? -11.785 -22.212 5.985 1.00 46.75 85 ALA A O 1
ATOM 680 N N . ALA A 1 86 ? -9.905 -22.623 4.833 1.00 43.31 86 ALA A N 1
ATOM 681 C CA . ALA A 1 86 ? -10.524 -23.262 3.681 1.00 43.31 86 ALA A CA 1
ATOM 682 C C . ALA A 1 86 ? -11.066 -24.651 4.026 1.00 43.31 86 ALA A C 1
ATOM 684 O O . ALA A 1 86 ? -12.131 -24.997 3.553 1.00 43.31 86 ALA A O 1
ATOM 685 N N . GLY A 1 87 ? -10.424 -25.420 4.906 1.00 44.69 87 GLY A N 1
ATOM 686 C CA . GLY A 1 87 ? -10.903 -26.716 5.396 1.00 44.69 87 GLY A CA 1
ATOM 687 C C . GLY A 1 87 ? -12.164 -26.601 6.256 1.00 44.69 87 GLY A C 1
ATOM 688 O O . GLY A 1 87 ? -13.009 -27.489 6.231 1.00 44.69 87 GLY A O 1
ATOM 689 N N . ARG A 1 88 ? -12.356 -25.462 6.938 1.00 48.69 88 ARG A N 1
ATOM 690 C CA . ARG A 1 88 ? -13.647 -25.102 7.557 1.00 48.69 88 ARG A CA 1
ATOM 691 C C . ARG A 1 88 ? -14.709 -24.700 6.522 1.00 48.69 88 ARG A C 1
ATOM 693 O O . ARG A 1 88 ? -15.892 -24.738 6.835 1.00 48.69 88 ARG A O 1
ATOM 700 N N . SER A 1 89 ? -14.292 -24.346 5.305 1.00 39.41 89 SER A N 1
ATOM 701 C CA . SER A 1 89 ? -15.148 -23.981 4.166 1.00 39.41 89 SER A CA 1
ATOM 702 C C . SER A 1 89 ? -15.383 -25.144 3.179 1.00 39.41 89 SER A C 1
ATOM 704 O O . SER A 1 89 ? -16.370 -25.142 2.450 1.00 39.41 89 SER A O 1
ATOM 706 N N . ALA A 1 90 ? -14.512 -26.159 3.169 1.00 40.09 90 ALA A N 1
ATOM 707 C CA . ALA A 1 90 ? -14.451 -27.266 2.209 1.00 40.09 90 ALA A CA 1
ATOM 708 C C . ALA A 1 90 ? -15.417 -28.422 2.519 1.00 40.09 90 ALA A C 1
ATOM 710 O O . ALA A 1 90 ? -15.327 -29.489 1.916 1.00 40.09 90 ALA A O 1
ATOM 711 N N . VAL A 1 91 ? -16.404 -28.194 3.390 1.00 48.34 91 VAL A N 1
ATOM 712 C CA . VAL A 1 91 ? -17.644 -28.989 3.364 1.00 48.34 91 VAL A CA 1
ATOM 713 C C . VAL A 1 91 ? -18.450 -28.699 2.077 1.00 48.34 91 VAL A C 1
ATOM 715 O O . VAL A 1 91 ? -19.362 -29.446 1.743 1.00 48.34 91 VAL A O 1
ATOM 718 N N . ALA A 1 92 ? -18.074 -27.687 1.285 1.00 41.75 92 ALA A N 1
ATOM 719 C CA . ALA A 1 92 ? -18.565 -27.481 -0.077 1.00 41.75 92 ALA A CA 1
ATOM 720 C C . ALA A 1 92 ? -17.423 -27.668 -1.095 1.00 41.75 92 ALA A C 1
ATOM 722 O O . ALA A 1 92 ? -16.441 -26.929 -1.092 1.00 41.75 92 ALA A O 1
ATOM 723 N N . GLY A 1 93 ? -17.533 -28.705 -1.929 1.00 39.28 93 GLY A N 1
ATOM 724 C CA . GLY A 1 93 ? -16.474 -29.163 -2.826 1.00 39.28 93 GLY A CA 1
ATOM 725 C C . GLY A 1 93 ? -16.297 -28.352 -4.113 1.00 39.28 93 GLY A C 1
ATOM 726 O O . GLY A 1 93 ? -17.266 -27.893 -4.708 1.00 39.28 93 GLY A O 1
ATOM 727 N N . ALA A 1 94 ? -15.043 -28.263 -4.567 1.00 43.31 94 ALA A N 1
ATOM 728 C CA . ALA A 1 94 ? -14.630 -28.150 -5.970 1.00 43.31 94 ALA A CA 1
ATOM 729 C C . ALA A 1 94 ? -13.103 -28.348 -6.050 1.00 43.31 94 ALA A C 1
ATOM 731 O O . ALA A 1 94 ? -12.333 -27.507 -5.589 1.00 43.31 94 ALA A O 1
ATOM 732 N N . GLY A 1 95 ? -12.654 -29.478 -6.603 1.00 40.06 95 GLY A N 1
ATOM 733 C CA . GLY A 1 95 ? -11.238 -29.742 -6.870 1.00 40.06 95 GLY A CA 1
ATOM 734 C C . GLY A 1 95 ? -10.804 -29.082 -8.177 1.00 40.06 95 GLY A C 1
ATOM 735 O O . GLY A 1 95 ? -11.126 -29.586 -9.250 1.00 40.06 95 GLY A O 1
ATOM 736 N N . GLY A 1 96 ? -10.093 -27.958 -8.089 1.00 36.41 96 GLY A N 1
ATOM 737 C CA . GLY A 1 96 ? -9.420 -27.324 -9.226 1.00 36.41 96 GLY A CA 1
ATOM 738 C C . GLY A 1 96 ? -7.965 -27.798 -9.370 1.00 36.41 96 GLY A C 1
ATOM 739 O O . GLY A 1 96 ? -7.348 -28.168 -8.367 1.00 36.41 96 GLY A O 1
ATOM 740 N N . PRO A 1 97 ? -7.394 -27.799 -10.589 1.00 39.25 97 PRO A N 1
ATOM 741 C CA . PRO A 1 97 ? -5.991 -28.142 -10.803 1.00 39.25 97 PRO A CA 1
ATOM 742 C C . PRO A 1 97 ? -5.070 -27.139 -10.096 1.00 39.25 97 PRO A C 1
ATOM 744 O O . PRO A 1 97 ? -5.237 -25.924 -10.210 1.00 39.25 97 PRO A O 1
ATOM 747 N N . VAL A 1 98 ? -4.081 -27.661 -9.369 1.00 42.00 98 VAL A N 1
ATOM 748 C CA . VAL A 1 98 ? -3.050 -26.869 -8.689 1.00 42.00 98 VAL A CA 1
ATOM 749 C C . VAL A 1 98 ? -2.164 -26.218 -9.752 1.00 42.00 98 VAL A C 1
ATOM 751 O O . VAL A 1 98 ? -1.473 -26.916 -10.493 1.00 42.00 98 VAL A O 1
ATOM 754 N N . GLN A 1 99 ? -2.189 -24.887 -9.850 1.00 40.31 99 GLN A N 1
ATOM 755 C CA . GLN A 1 99 ? -1.296 -24.172 -10.760 1.00 40.31 99 GLN A CA 1
ATOM 756 C C . GLN A 1 99 ? 0.160 -24.266 -10.268 1.00 40.31 99 GLN A C 1
ATOM 758 O O . GLN A 1 99 ? 0.415 -24.051 -9.078 1.00 40.31 99 GLN A O 1
ATOM 763 N N . PRO A 1 100 ? 1.129 -24.577 -11.150 1.00 49.69 100 PRO A N 1
ATOM 764 C CA . PRO A 1 100 ? 2.542 -24.546 -10.794 1.00 49.69 100 PRO A CA 1
ATOM 765 C C . PRO A 1 100 ? 2.954 -23.128 -10.381 1.00 49.69 100 PRO A C 1
ATOM 767 O O . PRO A 1 100 ? 2.528 -22.136 -10.971 1.00 49.69 100 PRO A O 1
ATOM 770 N N . THR A 1 101 ? 3.791 -23.023 -9.351 1.00 65.00 101 THR A N 1
ATOM 771 C CA . THR A 1 101 ? 4.273 -21.731 -8.854 1.00 65.00 101 THR A CA 1
ATOM 772 C C . THR A 1 101 ? 5.182 -21.054 -9.885 1.00 65.00 101 THR A C 1
ATOM 774 O O . THR A 1 101 ? 5.920 -21.725 -10.607 1.00 65.00 101 THR A O 1
ATOM 777 N N . ALA A 1 102 ? 5.185 -19.716 -9.928 1.00 63.72 102 ALA A N 1
ATOM 778 C CA . ALA A 1 102 ? 6.008 -18.921 -10.853 1.00 63.72 102 ALA A CA 1
ATOM 779 C C . ALA A 1 102 ? 7.502 -19.318 -10.857 1.00 63.72 102 ALA A C 1
ATOM 781 O O . ALA A 1 102 ? 8.165 -19.258 -11.889 1.00 63.72 102 ALA A O 1
ATOM 782 N N . TRP A 1 103 ? 8.015 -19.805 -9.723 1.00 60.94 103 TRP A N 1
ATOM 783 C CA . TRP A 1 103 ? 9.378 -20.321 -9.593 1.00 60.94 103 TRP A CA 1
ATOM 784 C C . TRP A 1 103 ? 9.644 -21.582 -10.432 1.00 60.94 103 TRP A C 1
ATOM 786 O O . TRP A 1 103 ? 10.702 -21.693 -11.050 1.00 60.94 103 TRP A O 1
ATOM 796 N N . LEU A 1 104 ? 8.697 -22.528 -10.494 1.00 67.75 104 LEU A N 1
ATOM 797 C CA . LEU A 1 104 ? 8.845 -23.747 -11.303 1.00 67.75 104 LEU A CA 1
ATOM 798 C C . LEU A 1 104 ? 8.902 -23.416 -12.797 1.00 67.75 104 LEU A C 1
ATOM 800 O O . LEU A 1 104 ? 9.696 -24.007 -13.526 1.00 67.75 104 LEU A O 1
ATOM 804 N N . VAL A 1 105 ? 8.110 -22.431 -13.227 1.00 68.62 105 VAL A N 1
ATOM 805 C CA . VAL A 1 105 ? 8.131 -21.920 -14.603 1.00 68.62 105 VAL A CA 1
ATOM 806 C C . VAL A 1 105 ? 9.471 -21.244 -14.897 1.00 68.62 105 VAL A C 1
ATOM 808 O O . VAL A 1 105 ? 10.128 -21.603 -15.871 1.00 68.62 105 VAL A O 1
ATOM 811 N N . ALA A 1 106 ? 9.940 -20.350 -14.019 1.00 62.19 106 ALA A N 1
ATOM 812 C CA . ALA A 1 106 ? 11.227 -19.670 -14.182 1.00 62.19 106 ALA A CA 1
ATOM 813 C C . ALA A 1 106 ? 12.410 -20.656 -14.257 1.00 62.19 106 ALA A C 1
ATOM 815 O O . ALA A 1 106 ? 13.303 -20.508 -15.092 1.00 62.19 106 ALA A O 1
ATOM 816 N N . LYS A 1 107 ? 12.392 -21.711 -13.433 1.00 61.72 107 LYS A N 1
ATOM 817 C CA . LYS A 1 107 ? 13.419 -22.760 -13.440 1.00 61.72 107 LYS A CA 1
ATOM 818 C C . LYS A 1 107 ? 13.380 -23.618 -14.710 1.00 61.72 107 LYS A C 1
ATOM 820 O O . LYS A 1 107 ? 14.435 -23.979 -15.223 1.00 61.72 107 LYS A O 1
ATOM 825 N N . GLY A 1 108 ? 12.190 -23.910 -15.240 1.00 64.94 108 GLY A N 1
ATOM 826 C CA . GLY A 1 108 ? 12.038 -24.561 -16.545 1.00 64.94 108 GLY A CA 1
ATOM 827 C C . GLY A 1 108 ? 12.584 -23.697 -17.686 1.00 64.94 108 GLY A C 1
ATOM 828 O O . GLY A 1 108 ? 13.292 -24.193 -18.557 1.00 64.94 108 GLY A O 1
ATOM 829 N N . MET A 1 109 ? 12.354 -22.381 -17.628 1.00 63.09 109 MET A N 1
ATOM 830 C CA . MET A 1 109 ? 12.874 -21.435 -18.620 1.00 63.09 109 MET A CA 1
ATOM 831 C C . MET A 1 109 ? 14.397 -21.299 -18.568 1.00 63.09 109 MET A C 1
ATOM 833 O O . MET A 1 109 ? 15.005 -21.113 -19.614 1.00 63.09 109 MET A O 1
ATOM 837 N N . GLN A 1 110 ? 15.048 -21.456 -17.410 1.00 58.31 110 GLN A N 1
ATOM 838 C CA . GLN A 1 110 ? 16.516 -21.419 -17.300 1.00 58.31 110 GLN A CA 1
ATOM 839 C C . GLN A 1 110 ? 17.215 -22.438 -18.225 1.00 58.31 110 GLN A C 1
ATOM 841 O O . GLN A 1 110 ? 18.327 -22.190 -18.694 1.00 58.31 110 GLN A O 1
ATOM 846 N N . GLN A 1 111 ? 16.557 -23.563 -18.524 1.00 64.19 111 GLN A N 1
ATOM 847 C CA . GLN A 1 111 ? 17.052 -24.580 -19.457 1.00 64.19 111 GLN A CA 1
ATOM 848 C C . GLN A 1 111 ? 16.875 -24.178 -20.936 1.00 64.19 111 GLN A C 1
ATOM 850 O O . GLN A 1 111 ? 17.527 -24.752 -21.802 1.00 64.19 111 GLN A O 1
ATOM 855 N N . ALA A 1 112 ? 16.073 -23.148 -21.227 1.00 59.56 112 ALA A N 1
ATOM 856 C CA . ALA A 1 112 ? 15.765 -22.636 -22.566 1.00 59.56 112 ALA A CA 1
ATOM 857 C C . ALA A 1 112 ? 16.752 -21.554 -23.071 1.00 59.56 112 ALA A C 1
ATOM 859 O O . ALA A 1 112 ? 16.426 -20.757 -23.951 1.00 59.56 112 ALA A O 1
ATOM 860 N N . GLY A 1 113 ? 17.973 -21.496 -22.524 1.00 77.94 113 GLY A N 1
ATOM 861 C CA . GLY A 1 113 ? 19.049 -20.629 -23.024 1.00 77.94 113 GLY A CA 1
ATOM 862 C C . GLY A 1 113 ? 19.118 -19.233 -22.387 1.00 77.94 113 GLY A C 1
ATOM 863 O O . GLY A 1 113 ? 18.794 -19.041 -21.216 1.00 77.94 113 GLY A O 1
ATOM 864 N N . VAL A 1 114 ? 19.624 -18.249 -23.143 1.00 75.88 114 VAL A N 1
ATOM 865 C CA . VAL A 1 114 ? 19.962 -16.893 -22.645 1.00 75.88 114 VAL A CA 1
ATOM 866 C C . VAL A 1 114 ? 18.732 -16.146 -22.114 1.00 75.88 114 VAL A C 1
ATOM 868 O O . VAL A 1 114 ? 18.791 -15.535 -21.050 1.00 75.88 114 VAL A O 1
ATOM 871 N N . VAL A 1 115 ? 17.598 -16.248 -22.814 1.00 73.38 115 VAL A N 1
ATOM 872 C CA . VAL A 1 115 ? 16.338 -15.571 -22.449 1.00 73.38 115 VAL A CA 1
ATOM 873 C C . VAL A 1 115 ? 15.816 -16.048 -21.093 1.00 73.38 115 VAL A C 1
ATOM 875 O O . VAL A 1 115 ? 15.361 -15.248 -20.279 1.00 73.38 115 VAL A O 1
ATOM 878 N N . GLY A 1 116 ? 15.926 -17.347 -20.815 1.00 76.94 116 GLY A N 1
ATOM 879 C CA . GLY A 1 116 ? 15.514 -17.917 -19.538 1.00 76.94 116 GLY A CA 1
ATOM 880 C C . GLY A 1 116 ? 16.343 -17.432 -18.356 1.00 76.94 116 GLY A C 1
ATOM 881 O O . GLY A 1 116 ? 15.791 -17.132 -17.299 1.00 76.94 116 GLY A O 1
ATOM 882 N N . ARG A 1 117 ? 17.665 -17.305 -18.541 1.00 78.62 117 ARG A N 1
ATOM 883 C CA . ARG A 1 117 ? 18.560 -16.744 -17.516 1.00 78.62 117 ARG A CA 1
ATOM 884 C C . ARG A 1 117 ? 18.239 -15.282 -17.222 1.00 78.62 117 ARG A C 1
ATOM 886 O O . ARG A 1 117 ? 18.162 -14.911 -16.056 1.00 78.62 117 ARG A O 1
ATOM 893 N N . LEU A 1 118 ? 17.974 -14.491 -18.262 1.00 78.38 118 LEU A N 1
ATOM 894 C CA . LEU A 1 118 ? 17.546 -13.098 -18.126 1.00 78.38 118 LEU A CA 1
ATOM 895 C C . LEU A 1 118 ? 16.249 -12.961 -17.329 1.00 78.38 118 LEU A C 1
ATOM 897 O O . LEU A 1 118 ? 16.175 -12.165 -16.394 1.00 78.38 118 LEU A O 1
ATOM 901 N N . PHE A 1 119 ? 15.236 -13.757 -17.673 1.00 81.00 119 PHE A N 1
ATOM 902 C CA . PHE A 1 119 ? 13.965 -13.752 -16.956 1.00 81.00 119 PHE A CA 1
ATOM 903 C C . PHE A 1 119 ? 14.143 -14.132 -15.482 1.00 81.00 119 PHE A C 1
ATOM 905 O O . PHE A 1 119 ? 13.605 -13.460 -14.603 1.00 81.00 119 PHE A O 1
ATOM 912 N N . LEU A 1 120 ? 14.930 -15.177 -15.204 1.00 82.50 120 LEU A N 1
ATOM 913 C CA . LEU A 1 120 ? 15.217 -15.608 -13.839 1.00 82.50 120 LEU A CA 1
ATOM 914 C C . LEU A 1 120 ? 15.940 -14.517 -13.036 1.00 82.50 120 LEU A C 1
ATOM 916 O O . LEU A 1 120 ? 15.516 -14.228 -11.920 1.00 82.50 120 LEU A O 1
ATOM 920 N N . GLY A 1 121 ? 16.968 -13.880 -13.605 1.00 87.00 121 GLY A N 1
ATOM 921 C CA . GLY A 1 121 ? 17.709 -12.801 -12.946 1.00 87.00 121 GLY A CA 1
ATOM 922 C C . GLY A 1 121 ? 16.835 -11.579 -12.656 1.00 87.00 121 GLY A C 1
ATOM 923 O O . GLY A 1 121 ? 16.851 -11.048 -11.547 1.00 87.00 121 GLY A O 1
ATOM 924 N N . LEU A 1 122 ? 15.987 -11.180 -13.608 1.00 89.25 122 LEU A N 1
ATOM 925 C CA . LEU A 1 122 ? 14.994 -10.123 -13.398 1.00 89.25 122 LEU A CA 1
ATOM 926 C C . LEU A 1 122 ? 14.008 -10.476 -12.288 1.00 89.25 122 LEU A C 1
ATOM 928 O O . LEU A 1 122 ? 13.720 -9.639 -11.433 1.00 89.25 122 LEU A O 1
ATOM 932 N N . TRP A 1 123 ? 13.483 -11.700 -12.289 1.00 89.38 123 TRP A N 1
ATOM 933 C CA . TRP A 1 123 ? 12.565 -12.161 -11.254 1.00 89.38 123 TRP A CA 1
ATOM 934 C C . TRP A 1 123 ? 13.233 -12.154 -9.872 1.00 89.38 123 TRP A C 1
ATOM 936 O O . TRP A 1 123 ? 12.667 -11.602 -8.931 1.00 89.38 123 TRP A O 1
ATOM 946 N N . GLN A 1 124 ? 14.459 -12.673 -9.763 1.00 91.00 124 GLN A N 1
ATOM 947 C CA . GLN A 1 124 ? 15.253 -12.656 -8.530 1.00 91.00 124 GLN A CA 1
ATOM 948 C C . GLN A 1 124 ? 15.528 -11.230 -8.047 1.00 91.00 124 GLN A C 1
ATOM 950 O O . GLN A 1 124 ? 15.406 -10.951 -6.857 1.00 91.00 124 GLN A O 1
ATOM 955 N N . ALA A 1 125 ? 15.845 -10.307 -8.955 1.00 92.88 125 ALA A N 1
ATOM 956 C CA . ALA A 1 125 ? 16.062 -8.907 -8.619 1.00 92.88 125 ALA A CA 1
ATOM 957 C C . ALA A 1 125 ? 14.794 -8.243 -8.052 1.00 92.88 125 ALA A C 1
ATOM 959 O O . ALA A 1 125 ? 14.868 -7.573 -7.020 1.00 92.88 125 ALA A O 1
ATOM 960 N N . HIS A 1 126 ? 13.624 -8.461 -8.666 1.00 94.31 126 HIS A N 1
ATOM 961 C CA . HIS A 1 126 ? 12.354 -7.969 -8.119 1.00 94.31 126 HIS A CA 1
ATOM 962 C C . HIS A 1 126 ? 12.032 -8.615 -6.769 1.00 94.31 126 HIS A C 1
ATOM 964 O O . HIS A 1 126 ? 11.601 -7.918 -5.849 1.00 94.31 126 HIS A O 1
ATOM 970 N N . ASP A 1 127 ? 12.270 -9.921 -6.620 1.00 91.50 127 ASP A N 1
ATOM 971 C CA . ASP A 1 127 ? 12.033 -10.620 -5.358 1.00 91.50 127 ASP A CA 1
ATOM 972 C C . ASP A 1 127 ? 12.950 -10.105 -4.243 1.00 91.50 127 ASP A C 1
ATOM 974 O O . ASP A 1 127 ? 12.496 -9.875 -3.125 1.00 91.50 127 ASP A O 1
ATOM 978 N N . ARG A 1 128 ? 14.213 -9.805 -4.560 1.00 93.56 128 ARG A N 1
ATOM 979 C CA . ARG A 1 128 ? 15.165 -9.206 -3.621 1.00 93.56 128 ARG A CA 1
ATOM 980 C C . ARG A 1 128 ? 14.735 -7.814 -3.178 1.00 93.56 128 ARG A C 1
ATOM 982 O O . ARG A 1 128 ? 14.796 -7.515 -1.988 1.00 93.56 128 ARG A O 1
ATOM 989 N N . VAL A 1 129 ? 14.268 -6.974 -4.106 1.00 96.12 129 VAL A N 1
ATOM 990 C CA . VAL A 1 129 ? 13.676 -5.674 -3.756 1.00 96.12 129 VAL A CA 1
ATOM 991 C C . VAL A 1 129 ? 12.472 -5.883 -2.841 1.00 96.12 129 VAL A C 1
ATOM 993 O O . VAL A 1 129 ? 12.416 -5.278 -1.776 1.00 96.12 129 VAL A O 1
ATOM 996 N N . ARG A 1 130 ? 11.544 -6.777 -3.199 1.00 95.19 130 ARG A N 1
ATOM 997 C CA . ARG A 1 130 ? 10.353 -7.082 -2.392 1.00 95.19 130 ARG A CA 1
ATOM 998 C C . ARG A 1 130 ? 10.721 -7.534 -0.975 1.00 95.19 130 ARG A C 1
ATOM 1000 O O . ARG A 1 130 ? 10.152 -7.016 -0.017 1.00 95.19 130 ARG A O 1
ATOM 1007 N N . LEU A 1 131 ? 11.669 -8.461 -0.834 1.00 92.69 131 LEU A N 1
ATOM 1008 C CA . LEU A 1 131 ? 12.164 -8.940 0.460 1.00 92.69 131 LEU A CA 1
ATOM 1009 C C . LEU A 1 131 ? 12.794 -7.806 1.268 1.00 92.69 131 LEU A C 1
ATOM 1011 O O . LEU A 1 131 ? 12.440 -7.635 2.428 1.00 92.69 131 LEU A O 1
ATOM 1015 N N . ALA A 1 132 ? 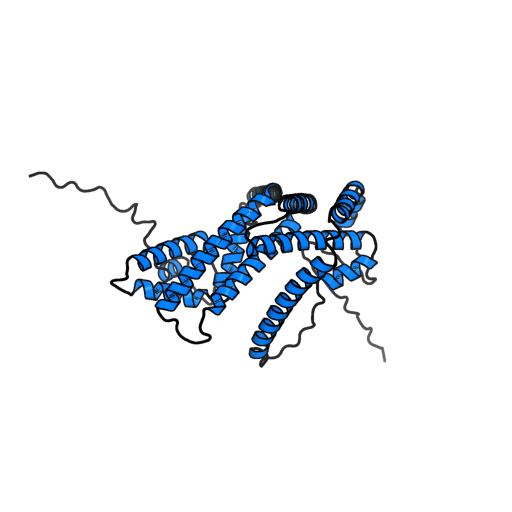13.634 -6.976 0.649 1.00 96.06 132 ALA A N 1
ATOM 1016 C CA . ALA A 1 132 ? 14.218 -5.819 1.318 1.00 96.06 132 ALA A CA 1
ATOM 1017 C C . ALA A 1 132 ? 13.137 -4.842 1.816 1.00 96.06 132 ALA A C 1
ATOM 1019 O O . ALA A 1 132 ? 13.205 -4.358 2.942 1.00 96.06 132 ALA A O 1
ATOM 1020 N N . LEU A 1 133 ? 12.091 -4.581 1.026 1.00 96.69 133 LEU A N 1
ATOM 1021 C CA . LEU A 1 133 ? 10.972 -3.741 1.465 1.00 96.69 133 LEU A CA 1
ATOM 1022 C C . LEU A 1 133 ? 10.182 -4.362 2.631 1.00 96.69 133 LEU A C 1
ATOM 1024 O O . LEU A 1 133 ? 9.704 -3.619 3.490 1.00 96.69 133 LEU A O 1
ATOM 1028 N N . CYS A 1 134 ? 10.078 -5.695 2.689 1.00 94.75 134 CYS A N 1
ATOM 1029 C CA . CYS A 1 134 ? 9.506 -6.407 3.837 1.00 94.75 134 CYS A CA 1
ATOM 1030 C C . CYS A 1 134 ? 10.404 -6.268 5.076 1.00 94.75 134 CYS A C 1
ATOM 1032 O O . CYS A 1 134 ? 9.908 -5.929 6.145 1.00 94.75 134 CYS A O 1
ATOM 1034 N N . THR A 1 135 ? 11.723 -6.415 4.934 1.00 95.69 135 THR A N 1
ATOM 1035 C CA . THR A 1 135 ? 12.679 -6.155 6.023 1.00 95.69 135 THR A CA 1
ATOM 1036 C C . THR A 1 135 ? 12.576 -4.711 6.515 1.00 95.69 135 THR A C 1
ATOM 1038 O O . THR A 1 135 ? 12.502 -4.475 7.715 1.00 95.69 135 THR A O 1
ATOM 1041 N N . LEU A 1 136 ? 12.454 -3.734 5.606 1.00 97.19 136 LEU A N 1
ATOM 1042 C CA . LEU A 1 136 ? 12.219 -2.333 5.972 1.00 97.19 136 LEU A CA 1
ATOM 1043 C C . LEU A 1 136 ? 10.927 -2.161 6.784 1.00 97.19 136 LEU A C 1
ATOM 1045 O O . LEU A 1 136 ? 10.872 -1.322 7.680 1.00 97.19 136 LEU A O 1
ATOM 1049 N N . TRP A 1 137 ? 9.875 -2.911 6.450 1.00 97.06 137 TRP A N 1
ATOM 1050 C CA . TRP A 1 137 ? 8.607 -2.879 7.177 1.00 97.06 137 TRP A CA 1
ATOM 1051 C C . TRP A 1 137 ? 8.748 -3.433 8.599 1.00 97.06 137 TRP A C 1
ATOM 1053 O O . TRP A 1 137 ? 8.236 -2.833 9.546 1.00 97.06 137 TRP A O 1
ATOM 1063 N N . GLU A 1 138 ? 9.446 -4.558 8.741 1.00 95.69 138 GLU A N 1
ATOM 1064 C CA . GLU A 1 138 ? 9.619 -5.264 10.011 1.00 95.69 138 GLU A CA 1
ATOM 1065 C C . GLU A 1 138 ? 10.607 -4.550 10.943 1.00 95.69 138 GLU A C 1
ATOM 1067 O O . GLU A 1 138 ? 10.314 -4.349 12.122 1.00 95.69 138 GLU A O 1
ATOM 1072 N N . GLU A 1 139 ? 11.749 -4.117 10.412 1.00 96.44 139 GLU A N 1
ATOM 1073 C CA . GLU A 1 139 ? 12.854 -3.541 11.186 1.00 96.44 139 GLU A CA 1
ATOM 1074 C C . GLU A 1 139 ? 12.811 -2.007 11.252 1.00 96.44 139 GLU A C 1
ATOM 1076 O O . GLU A 1 139 ? 13.464 -1.393 12.096 1.00 96.44 139 GLU A O 1
ATOM 1081 N N . GLY A 1 140 ? 12.058 -1.356 10.359 1.00 96.31 140 GLY A N 1
ATOM 1082 C CA . GLY A 1 140 ? 11.993 0.106 10.244 1.00 96.31 140 GLY A CA 1
ATOM 1083 C C . GLY A 1 140 ? 13.228 0.753 9.604 1.00 96.31 140 GLY A C 1
ATOM 1084 O O . GLY A 1 140 ? 13.259 1.976 9.438 1.00 96.31 140 GLY A O 1
ATOM 1085 N N . GLN A 1 141 ? 14.233 -0.044 9.233 1.00 95.75 141 GLN A N 1
ATOM 1086 C CA . GLN A 1 141 ? 15.455 0.391 8.562 1.00 95.75 141 GLN A CA 1
ATOM 1087 C C . GLN A 1 141 ? 15.939 -0.656 7.552 1.00 95.75 141 GLN A C 1
ATOM 1089 O O . GLN A 1 141 ? 15.560 -1.819 7.609 1.00 95.75 141 GLN A O 1
ATOM 1094 N N . LEU A 1 142 ? 16.781 -0.223 6.615 1.00 95.31 142 LEU A N 1
ATOM 1095 C CA . LEU A 1 142 ? 17.433 -1.080 5.627 1.00 95.31 142 LEU A CA 1
ATOM 1096 C C . LEU A 1 142 ? 18.940 -0.981 5.811 1.00 95.31 142 LEU A C 1
ATOM 1098 O O . LEU A 1 142 ? 19.494 0.105 5.639 1.00 95.31 142 LEU A O 1
ATOM 1102 N N . ALA A 1 143 ? 19.598 -2.108 6.094 1.00 92.62 143 ALA A N 1
ATOM 1103 C CA . ALA A 1 143 ? 21.055 -2.157 6.217 1.00 92.62 143 ALA A CA 1
ATOM 1104 C C . ALA A 1 143 ? 21.760 -1.679 4.934 1.00 92.62 143 ALA A C 1
ATOM 1106 O O . ALA A 1 143 ? 22.752 -0.960 5.006 1.00 92.62 143 ALA A O 1
ATOM 1107 N N . ASP A 1 144 ? 21.206 -2.013 3.763 1.00 94.12 144 ASP A N 1
ATOM 1108 C CA . ASP A 1 144 ? 21.764 -1.640 2.460 1.00 94.12 144 ASP A CA 1
ATOM 1109 C C . ASP A 1 144 ? 20.752 -0.894 1.570 1.00 94.12 144 ASP A C 1
ATOM 1111 O O . ASP A 1 144 ? 20.425 -1.285 0.444 1.00 94.12 144 ASP A O 1
ATOM 1115 N N . ALA A 1 145 ? 20.225 0.218 2.088 1.00 95.69 145 ALA A N 1
ATOM 1116 C CA . ALA A 1 145 ? 19.278 1.061 1.353 1.00 95.69 145 ALA A CA 1
ATOM 1117 C C . ALA A 1 145 ? 19.841 1.571 0.008 1.00 95.69 145 ALA A C 1
ATOM 1119 O O . ALA A 1 145 ? 19.089 1.780 -0.947 1.00 95.69 145 ALA A O 1
ATOM 1120 N N . ALA A 1 146 ? 21.162 1.766 -0.088 1.00 96.12 146 ALA A N 1
ATOM 1121 C CA . ALA A 1 146 ? 21.817 2.258 -1.296 1.00 96.12 146 ALA A CA 1
ATOM 1122 C C . ALA A 1 146 ? 21.779 1.225 -2.432 1.00 96.12 146 ALA A C 1
ATOM 1124 O O . ALA A 1 146 ? 21.420 1.579 -3.559 1.00 96.12 146 ALA A O 1
ATOM 1125 N N . THR A 1 147 ? 22.093 -0.043 -2.149 1.00 95.19 147 THR A N 1
ATOM 1126 C CA . THR A 1 147 ? 21.996 -1.116 -3.149 1.00 95.19 147 THR A CA 1
ATOM 1127 C C . THR A 1 147 ? 20.558 -1.360 -3.568 1.00 95.19 147 THR A C 1
ATOM 1129 O O . THR A 1 147 ? 20.294 -1.445 -4.766 1.00 95.19 147 THR A O 1
ATOM 1132 N N . VAL A 1 148 ? 19.607 -1.376 -2.626 1.00 96.50 148 VAL A N 1
ATOM 1133 C CA . VAL A 1 148 ? 18.179 -1.527 -2.955 1.00 96.50 148 VAL A CA 1
ATOM 1134 C C . VAL A 1 148 ? 17.718 -0.402 -3.885 1.00 96.50 148 VAL A C 1
ATOM 1136 O O . VAL A 1 148 ? 17.105 -0.672 -4.917 1.00 96.50 148 VAL A O 1
ATOM 1139 N N . ARG A 1 149 ? 18.080 0.856 -3.597 1.00 97.50 149 ARG A N 1
ATOM 1140 C CA . ARG A 1 149 ? 17.770 1.997 -4.474 1.00 97.50 149 ARG A CA 1
ATOM 1141 C C . ARG A 1 149 ? 18.393 1.841 -5.867 1.00 97.50 149 ARG A C 1
ATOM 1143 O O . ARG A 1 149 ? 17.705 2.080 -6.858 1.00 97.50 149 ARG A O 1
ATOM 1150 N N . ARG A 1 150 ? 19.667 1.439 -5.971 1.00 96.50 150 ARG A N 1
ATOM 1151 C CA . ARG A 1 150 ? 20.320 1.187 -7.274 1.00 96.50 150 ARG A CA 1
ATOM 1152 C C . ARG A 1 150 ? 19.598 0.097 -8.063 1.00 96.50 150 ARG A C 1
ATOM 1154 O O . ARG A 1 150 ? 19.373 0.270 -9.259 1.00 96.50 150 ARG A O 1
ATOM 1161 N N . LEU A 1 151 ? 19.198 -0.982 -7.393 1.00 96.31 151 LEU A N 1
ATOM 1162 C CA . LEU A 1 151 ? 18.471 -2.084 -8.011 1.00 96.31 151 LEU A CA 1
ATOM 1163 C C . LEU A 1 151 ? 17.109 -1.623 -8.540 1.00 96.31 151 LEU A C 1
ATOM 1165 O O . LEU A 1 151 ? 16.795 -1.877 -9.697 1.00 96.31 151 LEU A O 1
ATOM 1169 N N . ILE A 1 152 ? 16.350 -0.854 -7.751 1.00 97.44 152 ILE A N 1
ATOM 1170 C CA . ILE A 1 152 ? 15.077 -0.256 -8.186 1.00 97.44 152 ILE A CA 1
ATOM 1171 C C . ILE A 1 152 ? 15.277 0.618 -9.429 1.00 97.44 152 ILE A C 1
ATOM 1173 O O . ILE A 1 152 ? 14.493 0.518 -10.371 1.00 97.44 152 ILE A O 1
ATOM 1177 N N . ILE A 1 153 ? 16.328 1.445 -9.471 1.00 97.25 153 ILE A N 1
ATOM 1178 C CA . ILE A 1 153 ? 16.639 2.285 -10.639 1.00 97.25 153 ILE A CA 1
ATOM 1179 C C . ILE A 1 153 ? 16.914 1.421 -11.875 1.00 97.25 153 ILE A C 1
ATOM 1181 O O . ILE A 1 153 ? 16.333 1.680 -12.930 1.00 97.25 153 ILE A O 1
ATOM 1185 N N . LYS A 1 154 ? 17.765 0.394 -11.754 1.00 95.06 154 LYS A N 1
ATOM 1186 C CA . LYS A 1 154 ? 18.099 -0.513 -12.865 1.00 95.06 154 LYS A CA 1
ATOM 1187 C C . LYS A 1 154 ? 16.850 -1.261 -13.370 1.00 95.06 154 LYS A C 1
ATOM 1189 O O . LYS A 1 154 ? 16.595 -1.264 -14.572 1.00 95.06 154 LYS A O 1
ATOM 1194 N N . LEU A 1 155 ? 16.015 -1.789 -12.469 1.00 95.69 155 LEU A N 1
ATOM 1195 C CA . LEU A 1 155 ? 14.746 -2.450 -12.815 1.00 95.69 155 LEU A CA 1
ATOM 1196 C C . LEU A 1 155 ? 13.749 -1.496 -13.491 1.00 95.69 155 LEU A C 1
ATOM 1198 O O . LEU A 1 155 ? 13.148 -1.844 -14.508 1.00 95.69 155 LEU A O 1
ATOM 1202 N N . THR A 1 156 ? 13.639 -0.265 -12.984 1.00 96.75 156 THR A N 1
ATOM 1203 C CA . THR A 1 156 ? 12.749 0.763 -13.546 1.00 96.75 156 THR A CA 1
ATOM 1204 C C . THR A 1 156 ? 13.162 1.141 -14.966 1.00 96.75 156 THR A C 1
ATOM 1206 O O . THR A 1 156 ? 12.309 1.240 -15.844 1.00 96.75 156 THR A O 1
ATOM 1209 N N . ARG A 1 157 ? 14.469 1.322 -15.213 1.00 94.31 157 ARG A N 1
ATOM 1210 C CA . ARG A 1 157 ? 15.005 1.610 -16.555 1.00 94.31 157 ARG A CA 1
ATOM 1211 C C . ARG A 1 157 ? 14.743 0.481 -17.541 1.00 94.31 157 ARG A C 1
ATOM 1213 O O . ARG A 1 157 ? 14.525 0.757 -18.714 1.00 94.31 157 ARG A O 1
ATOM 1220 N N . PHE A 1 158 ? 14.779 -0.763 -17.066 1.00 90.56 158 PHE A N 1
ATOM 1221 C CA . PHE A 1 158 ? 14.477 -1.921 -17.892 1.00 90.56 158 PHE A CA 1
ATOM 1222 C C . PHE A 1 158 ? 12.989 -1.979 -18.257 1.00 90.56 158 PHE A C 1
ATOM 1224 O O . PHE A 1 158 ? 12.638 -1.954 -19.433 1.00 90.56 158 PHE A O 1
ATOM 1231 N N . LYS A 1 159 ? 12.106 -2.043 -17.253 1.00 93.19 159 LYS A N 1
ATOM 1232 C CA . LYS A 1 159 ? 10.653 -2.049 -17.455 1.00 93.19 159 LYS A CA 1
ATOM 1233 C C . LYS A 1 159 ? 9.951 -1.489 -16.223 1.00 93.19 159 LYS A C 1
ATOM 1235 O O . LYS A 1 159 ? 9.693 -2.201 -15.247 1.00 93.19 159 LYS A O 1
ATOM 1240 N N . TRP A 1 160 ? 9.620 -0.200 -16.279 1.00 96.00 160 TRP A N 1
ATOM 1241 C CA . TRP A 1 160 ? 9.015 0.510 -15.153 1.00 96.00 160 TRP A CA 1
ATOM 1242 C C . TRP A 1 160 ? 7.657 -0.079 -14.744 1.00 96.00 160 TRP A C 1
ATOM 1244 O O . TRP A 1 160 ? 7.393 -0.150 -13.548 1.00 96.00 160 TRP A O 1
ATOM 1254 N N . SER A 1 161 ? 6.835 -0.563 -15.688 1.00 95.00 161 SER A N 1
ATOM 1255 C CA . SER A 1 161 ? 5.508 -1.128 -15.380 1.00 95.00 161 SER A CA 1
ATOM 1256 C C . SER A 1 161 ? 5.609 -2.399 -14.533 1.00 95.00 161 SER A C 1
ATOM 1258 O O . SER A 1 161 ? 4.919 -2.547 -13.530 1.00 95.00 161 SER A O 1
ATOM 1260 N N . LEU A 1 162 ? 6.562 -3.277 -14.855 1.00 92.75 162 LEU A N 1
ATOM 1261 C CA . LEU A 1 162 ? 6.834 -4.476 -14.064 1.00 92.75 162 LEU A CA 1
ATOM 1262 C C . LEU A 1 162 ? 7.350 -4.121 -12.665 1.00 92.75 162 LEU A C 1
ATOM 1264 O O . LEU A 1 162 ? 6.945 -4.729 -11.675 1.00 92.75 162 LEU A O 1
ATOM 1268 N N . THR A 1 163 ? 8.222 -3.114 -12.585 1.00 96.44 163 THR A N 1
ATOM 1269 C CA . THR A 1 163 ? 8.730 -2.628 -11.298 1.00 96.44 163 THR A CA 1
ATOM 1270 C C . THR A 1 163 ? 7.589 -2.054 -10.456 1.00 96.44 163 THR A C 1
ATOM 1272 O O . THR A 1 163 ? 7.512 -2.338 -9.265 1.00 96.44 163 THR A O 1
ATOM 1275 N N . TYR A 1 164 ? 6.674 -1.297 -11.068 1.00 96.88 164 TYR A N 1
ATOM 1276 C CA . TYR A 1 164 ? 5.476 -0.761 -10.422 1.00 96.88 164 TYR A CA 1
ATOM 1277 C C . TYR A 1 164 ? 4.585 -1.870 -9.848 1.00 96.88 164 TYR A C 1
ATOM 1279 O O . TYR A 1 164 ? 4.226 -1.815 -8.672 1.00 96.88 164 TYR A O 1
ATOM 1287 N N . GLU A 1 165 ? 4.308 -2.919 -10.623 1.00 94.62 165 GLU A N 1
ATOM 1288 C CA . GLU A 1 165 ? 3.534 -4.071 -10.148 1.00 94.62 165 GLU A CA 1
ATOM 1289 C C . GLU A 1 165 ? 4.221 -4.802 -8.988 1.00 94.62 165 GLU A C 1
ATOM 1291 O O . GLU A 1 165 ? 3.581 -5.142 -7.991 1.00 94.62 165 GLU A O 1
ATOM 1296 N N . ALA A 1 166 ? 5.545 -4.976 -9.043 1.00 94.06 166 ALA A N 1
ATOM 1297 C CA . ALA A 1 166 ? 6.290 -5.569 -7.934 1.00 94.06 166 ALA A CA 1
ATOM 1298 C C . ALA A 1 166 ? 6.189 -4.732 -6.643 1.00 94.06 166 ALA A C 1
ATOM 1300 O O . ALA A 1 166 ? 6.070 -5.295 -5.550 1.00 94.06 166 ALA A O 1
ATOM 1301 N N . MET A 1 167 ? 6.182 -3.397 -6.755 1.00 96.44 167 MET A N 1
ATOM 1302 C CA . MET A 1 167 ? 5.937 -2.505 -5.614 1.00 96.44 167 MET A CA 1
ATOM 1303 C C . MET A 1 167 ? 4.517 -2.672 -5.071 1.00 96.44 167 MET A C 1
ATOM 1305 O O . MET A 1 167 ? 4.338 -2.774 -3.858 1.00 96.44 167 MET A O 1
ATOM 1309 N N . ASN A 1 168 ? 3.517 -2.775 -5.951 1.00 95.44 168 ASN A N 1
ATOM 1310 C CA . ASN A 1 168 ? 2.134 -3.034 -5.551 1.00 95.44 168 ASN A CA 1
ATOM 1311 C C . ASN A 1 168 ? 1.998 -4.355 -4.792 1.00 95.44 168 ASN A C 1
ATOM 1313 O O . ASN A 1 168 ? 1.341 -4.393 -3.750 1.00 95.44 168 ASN A O 1
ATOM 1317 N N . CYS A 1 169 ? 2.671 -5.418 -5.241 1.00 94.19 169 CYS A N 1
ATOM 1318 C CA . CYS A 1 169 ? 2.718 -6.679 -4.505 1.00 94.19 169 CYS A CA 1
ATOM 1319 C C . CYS A 1 169 ? 3.317 -6.507 -3.100 1.00 94.19 169 CYS A C 1
ATOM 1321 O O . CYS A 1 169 ? 2.769 -7.047 -2.139 1.00 94.19 169 CYS A O 1
ATOM 1323 N N . ALA A 1 170 ? 4.400 -5.734 -2.955 1.00 95.69 170 ALA A N 1
ATOM 1324 C CA . ALA A 1 170 ? 4.996 -5.453 -1.647 1.00 95.69 170 ALA A CA 1
ATOM 1325 C C . ALA A 1 170 ? 4.040 -4.662 -0.730 1.00 95.69 170 ALA A C 1
ATOM 1327 O O . ALA A 1 170 ? 3.910 -4.992 0.451 1.00 95.69 170 ALA A O 1
ATOM 1328 N N . PHE A 1 171 ? 3.327 -3.663 -1.268 1.00 97.38 171 PHE A N 1
ATOM 1329 C CA . PHE A 1 171 ? 2.305 -2.904 -0.537 1.00 97.38 171 PHE A CA 1
ATOM 1330 C C . PHE A 1 171 ? 1.165 -3.798 -0.049 1.00 97.38 171 PHE A C 1
ATOM 1332 O O . PHE A 1 171 ? 0.807 -3.750 1.128 1.00 97.38 171 PHE 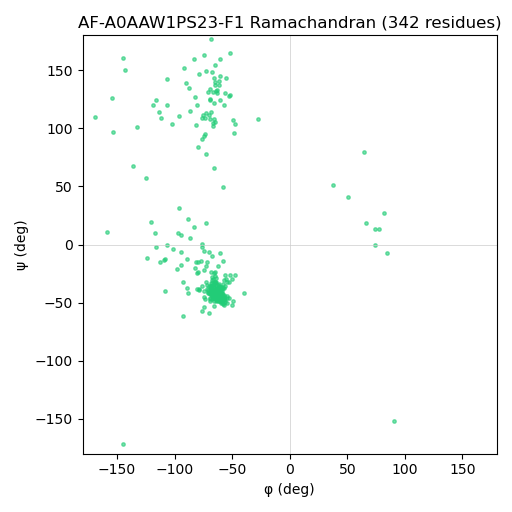A O 1
ATOM 1339 N N . VAL A 1 172 ? 0.630 -4.646 -0.931 1.00 95.81 172 VAL A N 1
ATOM 1340 C CA . VAL A 1 172 ? -0.429 -5.606 -0.595 1.00 95.81 172 VAL A CA 1
ATOM 1341 C C . VAL A 1 172 ? 0.033 -6.562 0.499 1.00 95.81 172 VAL A C 1
ATOM 1343 O O . VAL A 1 172 ? -0.658 -6.694 1.502 1.00 95.81 172 VAL A O 1
ATOM 1346 N N . GLN A 1 173 ? 1.224 -7.146 0.366 1.00 95.25 173 GLN A N 1
ATOM 1347 C CA . GLN A 1 173 ? 1.758 -8.082 1.353 1.00 95.25 173 GLN A CA 1
ATOM 1348 C C . GLN A 1 173 ? 1.929 -7.430 2.737 1.00 95.25 173 GLN A C 1
ATOM 1350 O O . GLN A 1 173 ? 1.567 -8.021 3.752 1.00 95.25 173 GLN A O 1
ATOM 1355 N N . CYS A 1 174 ? 2.445 -6.199 2.803 1.00 96.69 174 CYS A N 1
ATOM 1356 C CA . CYS A 1 174 ? 2.581 -5.491 4.080 1.00 96.69 174 CYS A CA 1
ATOM 1357 C C . CYS A 1 174 ? 1.209 -5.123 4.673 1.00 96.69 174 CYS A C 1
ATOM 1359 O O . CYS A 1 174 ? 1.006 -5.217 5.886 1.00 96.69 174 CYS A O 1
ATOM 1361 N N . ALA A 1 175 ? 0.248 -4.738 3.828 1.00 96.38 175 ALA A N 1
ATOM 1362 C CA . ALA A 1 175 ? -1.122 -4.469 4.248 1.00 96.38 175 ALA A CA 1
ATOM 1363 C C . ALA A 1 175 ? -1.841 -5.735 4.753 1.00 96.38 175 ALA A C 1
ATOM 1365 O O . ALA A 1 175 ? -2.575 -5.656 5.738 1.00 96.38 175 ALA A O 1
ATOM 1366 N N . ASP A 1 176 ? -1.586 -6.899 4.150 1.00 95.88 176 ASP A N 1
ATOM 1367 C CA . ASP A 1 176 ? -2.067 -8.202 4.623 1.00 95.88 176 ASP A CA 1
ATOM 1368 C C . ASP A 1 176 ? -1.546 -8.516 6.028 1.00 95.88 176 ASP A C 1
ATOM 1370 O O . ASP A 1 176 ? -2.326 -8.896 6.904 1.00 95.88 176 ASP A O 1
ATOM 1374 N N . CYS A 1 177 ? -0.251 -8.291 6.283 1.00 95.56 177 CYS A N 1
ATOM 1375 C CA . CYS A 1 177 ? 0.326 -8.460 7.618 1.00 95.56 177 CYS A CA 1
ATOM 1376 C C . CYS A 1 177 ? -0.406 -7.595 8.658 1.00 95.56 177 CYS A C 1
ATOM 1378 O O . CYS A 1 177 ? -0.818 -8.100 9.703 1.00 95.56 177 CYS A O 1
ATOM 1380 N N . VAL A 1 178 ? -0.658 -6.316 8.349 1.00 96.19 178 VAL A N 1
ATOM 1381 C CA . VAL A 1 178 ? -1.442 -5.421 9.222 1.00 96.19 178 VAL A CA 1
ATOM 1382 C C . VAL A 1 178 ? -2.864 -5.941 9.432 1.00 96.19 178 VAL A C 1
ATOM 1384 O O . VAL A 1 178 ? -3.379 -5.929 10.552 1.00 96.19 178 VAL A O 1
ATOM 1387 N N . ALA A 1 179 ? -3.522 -6.383 8.363 1.00 94.56 179 ALA A N 1
ATOM 1388 C CA . ALA A 1 179 ? -4.893 -6.863 8.428 1.00 94.56 179 ALA A CA 1
ATOM 1389 C C . ALA A 1 179 ? -5.010 -8.112 9.315 1.00 94.56 179 ALA A C 1
ATOM 1391 O O . ALA A 1 179 ? -5.936 -8.209 10.123 1.00 94.56 179 ALA A O 1
ATOM 1392 N N . LEU A 1 180 ? -4.047 -9.033 9.219 1.00 94.25 180 LEU A N 1
ATOM 1393 C CA . LEU A 1 180 ? -3.952 -10.223 10.063 1.00 94.25 180 LEU A CA 1
ATOM 1394 C C . LEU A 1 180 ? -3.704 -9.872 11.535 1.00 94.25 180 LEU A C 1
ATOM 1396 O O . LEU A 1 180 ? -4.392 -10.414 12.402 1.00 94.25 180 LEU A O 1
ATOM 1400 N N . GLU A 1 181 ? -2.788 -8.939 11.819 1.00 94.19 181 GLU A N 1
ATOM 1401 C CA . GLU A 1 181 ? -2.530 -8.437 13.178 1.00 94.19 181 GLU A CA 1
ATOM 1402 C C . GLU A 1 181 ? -3.806 -7.868 13.818 1.00 94.19 181 GLU A C 1
ATOM 1404 O O . GLU A 1 181 ? -4.143 -8.199 14.955 1.00 94.19 181 GLU A O 1
ATOM 1409 N N . LEU A 1 182 ? -4.556 -7.042 13.081 1.00 94.00 182 LEU A N 1
ATOM 1410 C CA . LEU A 1 182 ? -5.800 -6.443 13.570 1.00 94.00 182 LEU A CA 1
ATOM 1411 C C . LEU A 1 182 ? -6.926 -7.471 13.705 1.00 94.00 182 LEU A C 1
ATOM 1413 O O . LEU A 1 182 ? -7.686 -7.437 14.672 1.00 94.00 182 LEU A O 1
ATOM 1417 N N . LYS A 1 183 ? -7.034 -8.407 12.759 1.00 92.06 183 LYS A N 1
ATOM 1418 C CA . LYS A 1 183 ? -8.042 -9.472 12.792 1.00 92.06 183 LYS A CA 1
ATOM 1419 C C . LYS A 1 183 ? -7.835 -10.416 13.972 1.00 92.06 183 LYS A C 1
ATOM 1421 O O . LYS A 1 183 ? -8.822 -10.886 14.531 1.00 92.06 183 LYS A O 1
ATOM 1426 N N . ALA A 1 184 ? -6.593 -10.648 14.395 1.00 92.19 184 ALA A N 1
ATOM 1427 C CA . ALA A 1 184 ? -6.287 -11.443 15.584 1.00 92.19 184 ALA A CA 1
ATOM 1428 C C . ALA A 1 184 ? -6.857 -10.841 16.886 1.00 92.19 184 ALA A C 1
ATOM 1430 O O . ALA A 1 184 ? -7.015 -11.560 17.870 1.00 92.19 184 ALA A O 1
ATOM 1431 N N . LEU A 1 185 ? -7.210 -9.548 16.893 1.00 89.56 185 LEU A N 1
ATOM 1432 C CA . LEU A 1 185 ? -7.869 -8.886 18.025 1.00 89.56 185 LEU A CA 1
ATOM 1433 C C . LEU A 1 185 ? -9.384 -9.133 18.070 1.00 89.56 185 LEU A C 1
ATOM 1435 O O . LEU A 1 185 ? -10.020 -8.849 19.088 1.00 89.56 185 LEU A O 1
ATOM 1439 N N . LEU A 1 186 ? -9.983 -9.620 16.978 1.00 89.06 186 LEU A N 1
ATOM 1440 C CA . LEU A 1 186 ? -11.421 -9.837 16.897 1.00 89.06 186 LEU A CA 1
ATOM 1441 C C . LEU A 1 186 ? -11.805 -11.179 17.542 1.00 89.06 186 LEU A C 1
ATOM 1443 O O . LEU A 1 186 ? -11.286 -12.225 17.146 1.00 89.06 186 LEU A O 1
ATOM 1447 N N . PRO A 1 187 ? -12.756 -11.195 18.493 1.00 84.38 187 PRO A N 1
ATOM 1448 C CA . PRO A 1 187 ? -13.322 -12.436 18.994 1.00 84.38 187 PRO A CA 1
ATOM 1449 C C . PRO A 1 187 ? -14.113 -13.107 17.867 1.00 84.38 187 PRO A C 1
ATOM 1451 O O . PRO A 1 187 ? -14.926 -12.472 17.200 1.00 84.38 187 PRO A O 1
ATOM 1454 N N . GLY A 1 188 ? -13.878 -14.403 17.655 1.00 80.75 188 GLY A N 1
ATOM 1455 C CA . GLY A 1 188 ? -14.314 -15.121 16.454 1.00 80.75 188 GLY A CA 1
ATOM 1456 C C . GLY A 1 188 ? -15.817 -15.127 16.152 1.00 80.75 188 GLY A C 1
ATOM 1457 O O . GLY A 1 188 ? -16.150 -15.483 15.032 1.00 80.75 188 GLY A O 1
ATOM 1458 N N . ASN A 1 189 ? -16.702 -14.755 17.091 1.00 73.62 189 ASN A N 1
ATOM 1459 C CA . ASN A 1 189 ? -18.157 -14.644 16.877 1.00 73.62 189 ASN A CA 1
ATOM 1460 C C . ASN A 1 189 ? -18.893 -13.733 17.887 1.00 73.62 189 ASN A C 1
ATOM 1462 O O . ASN A 1 189 ? -20.122 -13.742 17.939 1.00 73.62 189 ASN A O 1
ATOM 1466 N N . THR A 1 190 ? -18.182 -12.966 18.715 1.00 73.06 190 THR A N 1
ATOM 1467 C CA . THR A 1 190 ? -18.808 -12.214 19.817 1.00 73.06 190 THR A CA 1
ATOM 1468 C C . THR A 1 190 ? -18.857 -10.731 19.484 1.00 73.06 190 THR A C 1
ATOM 1470 O O . THR A 1 190 ? -17.917 -10.193 18.900 1.00 73.06 190 THR A O 1
ATOM 1473 N N . GLU A 1 191 ? -19.939 -10.048 19.859 1.00 83.44 191 GLU A N 1
ATOM 1474 C CA . GLU A 1 191 ? -19.974 -8.589 19.783 1.00 83.44 191 GLU A CA 1
ATOM 1475 C C . GLU A 1 191 ? -18.807 -7.995 20.584 1.00 83.44 191 GLU A C 1
ATOM 1477 O O . GLU A 1 191 ? -18.563 -8.370 21.733 1.00 83.44 191 GLU A O 1
ATOM 1482 N N . LEU A 1 192 ? -18.067 -7.076 19.961 1.00 85.69 192 LEU A N 1
ATOM 1483 C CA . LEU A 1 192 ? -16.995 -6.350 20.630 1.00 85.69 192 LEU A CA 1
ATOM 1484 C C . LEU A 1 192 ? -17.580 -5.483 21.747 1.00 85.69 192 LEU A C 1
ATOM 1486 O O . LEU A 1 192 ? -18.521 -4.715 21.534 1.00 85.69 192 LEU A O 1
ATOM 1490 N N . SER A 1 193 ? -16.975 -5.564 22.928 1.00 90.06 193 SER A N 1
ATOM 1491 C CA . SER A 1 193 ? -17.215 -4.583 23.982 1.00 90.06 193 SER A CA 1
ATOM 1492 C C . SER A 1 193 ? -16.711 -3.200 23.554 1.00 90.06 193 SER A C 1
ATOM 1494 O O . SER A 1 193 ? -15.745 -3.076 22.801 1.00 90.06 193 SER A O 1
ATOM 1496 N N . THR A 1 194 ? -17.288 -2.140 24.123 1.00 87.75 194 THR A N 1
ATOM 1497 C CA . THR A 1 194 ? -16.869 -0.748 23.880 1.00 87.75 194 THR A CA 1
ATOM 1498 C C . THR A 1 194 ? -15.368 -0.521 24.111 1.00 87.75 194 THR A C 1
ATOM 1500 O O . THR A 1 194 ? -14.743 0.290 23.436 1.00 87.75 194 THR A O 1
ATOM 1503 N N . ARG A 1 195 ? -14.751 -1.248 25.053 1.00 89.50 195 ARG A N 1
ATOM 1504 C CA . ARG A 1 195 ? -13.302 -1.174 25.288 1.00 89.50 195 ARG A CA 1
ATOM 1505 C C . ARG A 1 195 ? -12.503 -1.781 24.131 1.00 89.50 195 ARG A C 1
ATOM 1507 O O . ARG A 1 195 ? -11.500 -1.203 23.727 1.00 89.50 195 ARG A O 1
ATOM 1514 N N . GLN A 1 196 ? -12.939 -2.926 23.608 1.00 90.94 196 GLN A N 1
ATOM 1515 C CA . GLN A 1 196 ? -12.282 -3.583 22.475 1.00 90.94 196 GLN A CA 1
ATOM 1516 C C . GLN A 1 196 ? -12.448 -2.782 21.182 1.00 90.94 196 GLN A C 1
ATOM 1518 O O . GLN A 1 196 ? -11.523 -2.741 20.380 1.00 90.94 196 GLN A O 1
ATOM 1523 N N . ASP A 1 197 ? -13.576 -2.091 21.014 1.00 90.12 197 ASP A N 1
ATOM 1524 C CA . ASP A 1 197 ? -13.781 -1.142 19.917 1.00 90.12 197 ASP A CA 1
ATOM 1525 C C . ASP A 1 197 ? -12.697 -0.055 19.893 1.00 90.12 197 ASP A C 1
ATOM 1527 O O . ASP A 1 197 ? -12.086 0.201 18.855 1.00 90.12 197 ASP A O 1
ATOM 1531 N N . TYR A 1 198 ? -12.431 0.587 21.037 1.00 89.88 198 TYR A N 1
ATOM 1532 C CA . TYR A 1 198 ? -11.406 1.632 21.120 1.00 89.88 198 TYR A CA 1
ATOM 1533 C C . TYR A 1 198 ? -9.993 1.088 20.960 1.00 89.88 198 TYR A C 1
ATOM 1535 O O . TYR A 1 198 ? -9.160 1.759 20.352 1.00 89.88 198 TYR A O 1
ATOM 1543 N N . GLU A 1 199 ? -9.723 -0.115 21.467 1.00 92.38 199 GLU A N 1
ATOM 1544 C CA . GLU A 1 199 ? -8.438 -0.779 21.250 1.00 92.38 199 GLU A CA 1
ATOM 1545 C C . GLU A 1 199 ? -8.224 -1.064 19.761 1.00 92.38 199 GLU A C 1
ATOM 1547 O O . GLU A 1 199 ? -7.191 -0.692 19.211 1.00 92.38 199 GLU A O 1
ATOM 1552 N N . LEU A 1 200 ? -9.223 -1.635 19.079 1.00 92.38 200 LEU A N 1
ATOM 1553 C CA . LEU A 1 200 ? -9.166 -1.909 17.644 1.00 92.38 200 LEU A CA 1
ATOM 1554 C C . LEU A 1 200 ? -8.900 -0.630 16.841 1.00 92.38 200 LEU A C 1
ATOM 1556 O O . LEU A 1 200 ? -8.046 -0.617 15.956 1.00 92.38 200 LEU A O 1
ATOM 1560 N N . TRP A 1 201 ? -9.585 0.463 17.176 1.00 93.38 201 TRP A N 1
ATOM 1561 C CA . TRP A 1 201 ? -9.365 1.752 16.529 1.00 93.38 201 TRP A CA 1
ATOM 1562 C C . TRP A 1 201 ? -7.981 2.341 16.791 1.00 93.38 201 TRP A C 1
ATOM 1564 O O . TRP A 1 201 ? -7.337 2.839 15.867 1.00 93.38 201 TRP A O 1
ATOM 1574 N N . SER A 1 202 ? -7.514 2.278 18.035 1.00 95.44 202 SER A N 1
ATOM 1575 C CA . SER A 1 202 ? -6.188 2.773 18.413 1.00 95.44 202 SER A CA 1
ATOM 1576 C C . SER A 1 202 ? -5.093 1.985 17.690 1.00 95.44 202 SER A C 1
ATOM 1578 O O . SER A 1 202 ? -4.143 2.567 17.167 1.00 95.44 202 SER A O 1
ATOM 1580 N N . ARG A 1 203 ? -5.269 0.663 17.575 1.00 96.19 203 ARG A N 1
ATOM 1581 C CA . ARG A 1 203 ? -4.383 -0.231 16.820 1.00 96.19 203 ARG A CA 1
ATOM 1582 C C . ARG A 1 203 ? -4.403 0.065 15.329 1.00 96.19 203 ARG A C 1
ATOM 1584 O O . ARG A 1 203 ? -3.335 0.124 14.728 1.00 96.19 203 ARG A O 1
ATOM 1591 N N . LEU A 1 204 ? -5.576 0.314 14.742 1.00 95.75 204 LEU A N 1
ATOM 1592 C CA . LEU A 1 204 ? -5.685 0.710 13.338 1.00 95.75 204 LEU A CA 1
ATOM 1593 C C . LEU A 1 204 ? -4.948 2.029 13.069 1.00 95.75 204 LEU A C 1
ATOM 1595 O O . LEU A 1 204 ? -4.202 2.114 12.099 1.00 95.75 204 LEU A O 1
ATOM 1599 N N . LEU A 1 205 ? -5.119 3.044 13.923 1.00 96.69 205 LEU A N 1
ATOM 1600 C CA . LEU A 1 205 ? -4.422 4.327 13.778 1.00 96.69 205 LEU A CA 1
ATOM 1601 C C . LEU A 1 205 ? -2.904 4.178 13.905 1.00 96.69 205 LEU A C 1
ATOM 1603 O O . LEU A 1 205 ? -2.163 4.746 13.103 1.00 96.69 205 LEU A O 1
ATOM 1607 N N . ALA A 1 206 ? -2.436 3.393 14.879 1.00 97.44 206 ALA A N 1
ATOM 1608 C CA . ALA A 1 206 ? -1.015 3.104 15.040 1.00 97.44 206 ALA A CA 1
ATOM 1609 C C . ALA A 1 206 ? -0.450 2.361 13.818 1.00 97.44 206 ALA A C 1
ATOM 1611 O O . ALA A 1 206 ? 0.605 2.733 13.297 1.00 97.44 206 ALA A O 1
ATOM 1612 N N . ALA A 1 207 ? -1.175 1.356 13.319 1.00 97.00 207 ALA A N 1
ATOM 1613 C CA . ALA A 1 207 ? -0.790 0.597 12.138 1.00 97.00 207 ALA A CA 1
ATOM 1614 C C . ALA A 1 207 ? -0.766 1.470 10.877 1.00 97.00 207 ALA A C 1
ATOM 1616 O O . ALA A 1 207 ? 0.206 1.407 10.126 1.00 97.00 207 ALA A O 1
ATOM 1617 N N . TRP A 1 208 ? -1.767 2.336 10.684 1.00 97.56 208 TRP A N 1
ATOM 1618 C CA . TRP A 1 208 ? -1.791 3.311 9.593 1.00 97.56 208 TRP A CA 1
ATOM 1619 C C . TRP A 1 208 ? -0.612 4.283 9.679 1.00 97.56 208 TRP A C 1
ATOM 1621 O O . TRP A 1 208 ? 0.086 4.500 8.693 1.00 97.56 208 TRP A O 1
ATOM 1631 N N . GLY A 1 209 ? -0.315 4.813 10.869 1.00 97.81 209 GLY A N 1
ATOM 1632 C CA . GLY A 1 209 ? 0.833 5.693 11.082 1.00 97.81 209 GLY A CA 1
ATOM 1633 C C . GLY A 1 209 ? 2.173 5.025 10.752 1.00 97.81 209 GLY A C 1
ATOM 1634 O O . GLY A 1 209 ? 3.029 5.650 10.122 1.00 97.81 209 GLY A O 1
ATOM 1635 N N . ARG A 1 210 ? 2.350 3.751 11.135 1.00 97.88 210 ARG A N 1
ATOM 1636 C CA . ARG A 1 210 ? 3.525 2.934 10.779 1.00 97.88 210 ARG A CA 1
ATOM 1637 C C . ARG A 1 210 ? 3.598 2.705 9.265 1.00 97.88 210 ARG A C 1
ATOM 1639 O O . ARG A 1 210 ? 4.631 2.987 8.664 1.00 97.88 210 ARG A O 1
ATOM 1646 N N . TYR A 1 211 ? 2.493 2.287 8.646 1.00 98.12 211 TYR A N 1
ATOM 1647 C CA . TYR A 1 211 ? 2.385 2.051 7.202 1.00 98.12 211 TYR A CA 1
ATOM 1648 C C . TYR A 1 211 ? 2.668 3.306 6.381 1.00 98.12 211 TYR A C 1
ATOM 1650 O O . TYR A 1 211 ? 3.423 3.252 5.416 1.00 98.12 211 TYR A O 1
ATOM 1658 N N . ARG A 1 212 ? 2.162 4.467 6.804 1.00 97.88 212 ARG A N 1
ATOM 1659 C CA . ARG A 1 212 ? 2.415 5.741 6.128 1.00 97.88 212 ARG A CA 1
ATOM 1660 C C . ARG A 1 212 ? 3.887 6.143 6.159 1.00 97.88 212 ARG A C 1
ATOM 1662 O O . ARG A 1 212 ? 4.405 6.618 5.151 1.00 97.88 212 ARG A O 1
ATOM 1669 N N . LYS A 1 213 ? 4.563 5.963 7.301 1.00 97.94 213 LYS A N 1
ATOM 1670 C CA . LYS A 1 213 ? 6.007 6.231 7.426 1.00 97.94 213 LYS A CA 1
ATOM 1671 C C . LYS A 1 213 ? 6.815 5.323 6.503 1.00 97.94 213 LYS A C 1
ATOM 1673 O O . LYS A 1 213 ? 7.648 5.821 5.753 1.00 97.94 213 LYS A O 1
ATOM 1678 N N . TRP A 1 214 ? 6.519 4.026 6.528 1.00 98.12 214 TRP A N 1
ATOM 1679 C CA . TRP A 1 214 ? 7.156 3.045 5.657 1.00 98.12 214 TRP A CA 1
ATOM 1680 C C . TRP A 1 214 ? 6.916 3.363 4.173 1.00 98.12 214 TRP A C 1
ATOM 1682 O O . TRP A 1 214 ? 7.870 3.508 3.418 1.00 98.12 214 TRP A O 1
ATOM 1692 N N . MET A 1 215 ? 5.667 3.607 3.762 1.00 97.50 215 MET A N 1
ATOM 1693 C CA . MET A 1 215 ? 5.316 4.002 2.392 1.00 97.50 215 MET A CA 1
ATOM 1694 C C . MET A 1 215 ? 6.095 5.244 1.938 1.00 97.50 215 MET A C 1
ATOM 1696 O O . MET A 1 215 ? 6.617 5.261 0.827 1.00 97.50 215 MET A O 1
ATOM 1700 N N . ALA A 1 216 ? 6.210 6.275 2.781 1.00 97.69 216 ALA A N 1
ATOM 1701 C CA . ALA A 1 216 ? 6.983 7.470 2.448 1.00 97.69 216 ALA A CA 1
ATOM 1702 C C . ALA A 1 216 ? 8.471 7.150 2.209 1.00 97.69 216 ALA A C 1
ATOM 1704 O O . ALA A 1 216 ? 9.068 7.677 1.269 1.00 97.69 216 ALA A O 1
ATOM 1705 N N . GLN A 1 217 ? 9.056 6.248 3.006 1.00 97.88 217 GLN A N 1
ATOM 1706 C CA . GLN A 1 217 ? 10.421 5.766 2.786 1.00 97.88 217 GLN A CA 1
ATOM 1707 C C . GLN A 1 217 ? 10.537 4.999 1.463 1.00 97.88 217 GLN A C 1
ATOM 1709 O O . GLN A 1 217 ? 11.428 5.311 0.674 1.00 97.88 217 GLN A O 1
ATOM 1714 N N . VAL A 1 218 ? 9.619 4.071 1.168 1.00 97.75 218 VAL A N 1
ATOM 1715 C CA . VAL A 1 218 ? 9.608 3.328 -0.106 1.00 97.75 218 VAL A CA 1
ATOM 1716 C C . VAL A 1 218 ? 9.510 4.275 -1.299 1.00 97.75 218 VAL A C 1
ATOM 1718 O O . VAL A 1 218 ? 10.358 4.234 -2.187 1.00 97.75 218 VAL A O 1
ATOM 1721 N N . VAL A 1 219 ? 8.548 5.201 -1.293 1.00 97.62 219 VAL A N 1
ATOM 1722 C CA . VAL A 1 219 ? 8.371 6.185 -2.374 1.00 97.62 219 VAL A CA 1
ATOM 1723 C C . VAL A 1 219 ? 9.629 7.043 -2.554 1.00 97.62 219 VAL A C 1
ATOM 1725 O O . VAL A 1 219 ? 10.029 7.301 -3.686 1.00 97.62 219 VAL A O 1
ATOM 1728 N N . SER A 1 220 ? 10.318 7.410 -1.466 1.00 97.19 220 SER A N 1
ATOM 1729 C CA . SER A 1 220 ? 11.586 8.155 -1.538 1.00 97.19 220 SER A CA 1
ATOM 1730 C C . SER A 1 220 ? 12.739 7.365 -2.176 1.00 97.19 220 SER A C 1
ATOM 1732 O O . SER A 1 220 ? 13.681 7.956 -2.712 1.00 97.19 220 SER A O 1
ATOM 1734 N N . MET A 1 221 ? 12.702 6.029 -2.139 1.00 97.69 221 MET A N 1
ATOM 1735 C CA . MET A 1 221 ? 13.673 5.179 -2.836 1.00 97.69 221 MET A CA 1
ATOM 1736 C C . MET A 1 221 ? 13.345 5.037 -4.328 1.00 97.69 221 MET A C 1
ATOM 1738 O O . MET A 1 221 ? 14.252 4.819 -5.127 1.00 97.69 221 MET A O 1
ATOM 1742 N N . CYS A 1 222 ? 12.084 5.239 -4.707 1.00 97.69 222 CYS A N 1
ATOM 1743 C CA . CYS A 1 222 ? 11.539 5.003 -6.042 1.00 97.69 222 CYS A CA 1
ATOM 1744 C C . CYS A 1 222 ? 11.479 6.263 -6.931 1.00 97.69 222 CYS A C 1
ATOM 1746 O O . CYS A 1 222 ? 10.587 6.363 -7.767 1.00 97.69 222 CYS A O 1
ATOM 1748 N N . GLY A 1 223 ? 12.402 7.222 -6.781 1.00 97.38 223 GLY A N 1
ATOM 1749 C CA . GLY A 1 223 ? 12.347 8.521 -7.480 1.00 97.38 223 GLY A CA 1
ATOM 1750 C C . GLY A 1 223 ? 12.132 8.416 -8.998 1.00 97.38 223 GLY A C 1
ATOM 1751 O O . GLY A 1 223 ? 11.166 8.965 -9.517 1.00 97.38 223 GLY A O 1
ATOM 1752 N N . LEU A 1 224 ? 12.955 7.618 -9.689 1.00 97.75 224 LEU A N 1
ATOM 1753 C CA . LEU A 1 224 ? 12.811 7.401 -11.136 1.00 97.75 224 LEU A CA 1
ATOM 1754 C C . LEU A 1 224 ? 11.472 6.738 -11.504 1.00 97.75 224 LEU A C 1
ATOM 1756 O O . LEU A 1 224 ? 10.847 7.102 -12.493 1.00 97.75 224 LEU A O 1
ATOM 1760 N N . LEU A 1 225 ? 11.001 5.783 -10.699 1.00 97.81 225 LEU A N 1
ATOM 1761 C CA . LEU A 1 225 ? 9.717 5.121 -10.939 1.00 97.81 225 LEU A CA 1
ATOM 1762 C C . LEU A 1 225 ? 8.549 6.105 -10.793 1.00 97.81 225 LEU A C 1
ATOM 1764 O O . LEU A 1 225 ? 7.611 6.065 -11.583 1.00 97.81 225 LEU A O 1
ATOM 1768 N N . VAL A 1 226 ? 8.619 7.013 -9.816 1.00 97.94 226 VAL A N 1
ATOM 1769 C CA . VAL A 1 226 ? 7.629 8.083 -9.628 1.00 97.94 226 VAL A CA 1
ATOM 1770 C C . VAL A 1 226 ? 7.588 9.013 -10.843 1.00 97.94 226 VAL A C 1
ATOM 1772 O O . VAL A 1 226 ? 6.497 9.396 -11.269 1.00 97.94 226 VAL A O 1
ATOM 1775 N N . GLU A 1 227 ? 8.740 9.345 -11.428 1.00 97.81 227 GLU A N 1
ATOM 1776 C CA . GLU A 1 227 ? 8.820 10.131 -12.665 1.00 97.81 227 GLU A CA 1
ATOM 1777 C C . GLU A 1 227 ? 8.174 9.392 -13.844 1.00 97.81 227 GLU A C 1
ATOM 1779 O O . GLU A 1 227 ? 7.318 9.968 -14.517 1.00 97.81 227 GLU A O 1
ATOM 1784 N N . CYS A 1 228 ? 8.498 8.108 -14.048 1.00 97.50 228 CYS A N 1
ATOM 1785 C CA . CYS A 1 228 ? 7.894 7.283 -15.101 1.00 97.50 228 CYS A CA 1
ATOM 1786 C C . CYS A 1 228 ? 6.365 7.195 -14.964 1.00 97.50 228 CYS A C 1
ATOM 1788 O O . CYS A 1 228 ? 5.648 7.453 -15.928 1.00 97.50 228 CYS A O 1
ATOM 1790 N N . VAL A 1 229 ? 5.855 6.910 -13.760 1.00 96.50 229 VAL A N 1
ATOM 1791 C CA . VAL A 1 229 ? 4.405 6.851 -13.491 1.00 96.50 229 VAL A CA 1
ATOM 1792 C C . VAL A 1 229 ? 3.747 8.215 -13.715 1.00 96.50 229 VAL A C 1
ATOM 1794 O O . VAL A 1 229 ? 2.629 8.296 -14.216 1.00 96.50 229 VAL A O 1
ATOM 1797 N N . SER A 1 230 ? 4.423 9.311 -13.368 1.00 95.56 230 SER A N 1
ATOM 1798 C CA . SER A 1 230 ? 3.896 10.663 -13.597 1.00 95.56 230 SER A CA 1
ATOM 1799 C C . SER A 1 230 ? 3.826 11.009 -15.085 1.00 95.56 230 SER A C 1
ATOM 1801 O O . SER A 1 230 ? 2.855 11.632 -15.513 1.00 95.56 230 SER A O 1
ATOM 1803 N N . ALA A 1 231 ? 4.819 10.583 -15.869 1.00 96.75 231 ALA A N 1
ATOM 1804 C CA . ALA A 1 231 ? 4.819 10.738 -17.319 1.00 96.75 231 ALA A CA 1
ATOM 1805 C C . ALA A 1 231 ? 3.673 9.945 -17.969 1.00 96.75 231 ALA A C 1
ATOM 1807 O O . ALA A 1 231 ? 2.931 10.518 -18.767 1.00 96.75 231 ALA A O 1
ATOM 1808 N N . GLU A 1 232 ? 3.469 8.685 -17.565 1.00 95.44 232 GLU A N 1
ATOM 1809 C CA . GLU A 1 232 ? 2.354 7.854 -18.048 1.00 95.4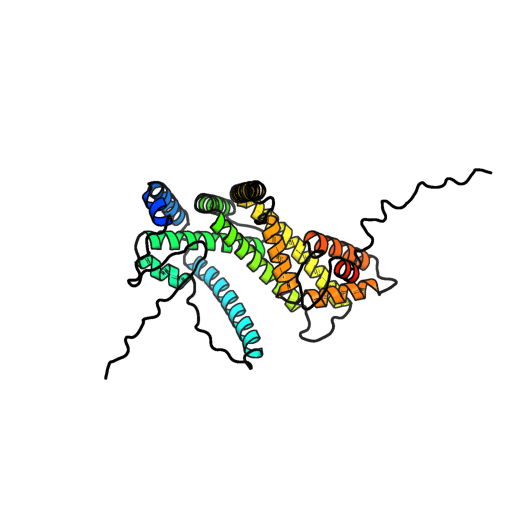4 232 GLU A CA 1
ATOM 1810 C C . GLU A 1 232 ? 1.003 8.507 -17.740 1.00 95.44 232 GLU A C 1
ATOM 1812 O O . GLU A 1 232 ? 0.175 8.702 -18.623 1.00 95.44 232 GLU A O 1
ATOM 1817 N N . ARG A 1 233 ? 0.806 8.965 -16.501 1.00 94.88 233 ARG A N 1
ATOM 1818 C CA . ARG A 1 233 ? -0.414 9.679 -16.092 1.00 94.88 233 ARG A CA 1
ATOM 1819 C C . ARG A 1 233 ? -0.652 10.953 -16.902 1.00 94.88 233 ARG A C 1
ATOM 1821 O O . ARG A 1 233 ? -1.792 11.285 -17.221 1.00 94.88 233 ARG A O 1
ATOM 1828 N N . GLY A 1 234 ? 0.414 11.678 -17.241 1.00 95.12 234 GLY A N 1
ATOM 1829 C CA . GLY A 1 234 ? 0.340 12.825 -18.145 1.00 95.12 234 GLY A CA 1
ATOM 1830 C C . GLY A 1 234 ? -0.141 12.424 -19.541 1.00 95.12 234 GLY A C 1
ATOM 1831 O O . GLY A 1 234 ? -1.015 13.087 -20.102 1.00 95.12 234 GLY A O 1
ATOM 1832 N N . ALA A 1 235 ? 0.374 11.314 -20.072 1.00 94.88 235 ALA A N 1
ATOM 1833 C CA . ALA A 1 235 ? -0.052 10.762 -21.353 1.00 94.88 235 ALA A CA 1
ATOM 1834 C C . ALA A 1 235 ? -1.520 10.295 -21.326 1.00 94.88 235 ALA A C 1
ATOM 1836 O O . ALA A 1 235 ? -2.280 10.645 -22.228 1.00 94.88 235 ALA A O 1
ATOM 1837 N N . GLU A 1 236 ? -1.957 9.593 -20.275 1.00 93.19 236 GLU A N 1
ATOM 1838 C CA . GLU A 1 236 ? -3.355 9.177 -20.077 1.00 93.19 236 GLU A CA 1
ATOM 1839 C C . GLU A 1 236 ? -4.310 10.373 -20.030 1.00 93.19 236 GLU A C 1
ATOM 1841 O O . GLU A 1 236 ? -5.345 10.375 -20.702 1.00 93.19 236 GLU A O 1
ATOM 1846 N N . MET A 1 237 ? -3.945 11.423 -19.286 1.00 94.31 237 MET A N 1
ATOM 1847 C CA . MET A 1 237 ? -4.747 12.641 -19.206 1.00 94.31 237 MET A CA 1
ATOM 1848 C C . MET A 1 237 ? -4.907 13.295 -20.581 1.00 94.31 237 MET A C 1
ATOM 1850 O O . MET A 1 237 ? -6.013 13.691 -20.943 1.00 94.31 237 MET A O 1
ATOM 1854 N N . LEU A 1 238 ? -3.832 13.383 -21.366 1.00 95.38 238 LEU A N 1
ATOM 1855 C CA . LEU A 1 238 ? -3.883 13.954 -22.714 1.00 95.38 238 LEU A CA 1
ATOM 1856 C C . LEU A 1 238 ? -4.676 13.073 -23.691 1.00 95.38 238 LEU A C 1
ATOM 1858 O O . LEU A 1 238 ? -5.405 13.598 -24.529 1.00 95.38 238 LEU A O 1
ATOM 1862 N N . ALA A 1 239 ? -4.555 11.749 -23.582 1.00 94.62 239 ALA A N 1
ATOM 1863 C CA . ALA A 1 239 ? -5.186 10.806 -24.502 1.00 94.62 239 ALA A CA 1
ATOM 1864 C C . ALA A 1 239 ? -6.672 10.548 -24.197 1.00 94.62 239 ALA A C 1
ATOM 1866 O O . ALA A 1 239 ? -7.469 10.378 -25.119 1.00 94.62 239 ALA A O 1
ATOM 1867 N N . ARG A 1 240 ? -7.053 10.480 -22.914 1.00 93.62 240 ARG A N 1
ATOM 1868 C CA . ARG A 1 240 ? -8.382 10.029 -22.455 1.00 93.62 240 ARG A CA 1
ATOM 1869 C C . ARG A 1 240 ? -9.121 11.048 -21.586 1.00 93.62 240 ARG A C 1
ATOM 1871 O O . ARG A 1 240 ? -10.300 10.846 -21.295 1.00 93.62 240 ARG A O 1
ATOM 1878 N N . GLY A 1 241 ? -8.455 12.113 -21.132 1.00 93.00 241 GLY A N 1
ATOM 1879 C CA . GLY A 1 241 ? -9.026 13.076 -20.183 1.00 93.00 241 GLY A CA 1
ATOM 1880 C C . GLY A 1 241 ? -9.296 12.487 -18.794 1.00 93.00 241 GLY A C 1
ATOM 1881 O O . GLY A 1 241 ? -10.116 13.025 -18.048 1.00 93.00 241 GLY A O 1
ATOM 1882 N N . ARG A 1 242 ? -8.677 11.345 -18.464 1.00 89.75 242 ARG A N 1
ATOM 1883 C CA . ARG A 1 242 ? -8.842 10.613 -17.199 1.00 89.75 242 ARG A CA 1
ATOM 1884 C C . ARG A 1 242 ? -7.504 10.021 -16.766 1.00 89.75 242 ARG A C 1
ATOM 1886 O O . ARG A 1 242 ? -6.666 9.728 -17.610 1.00 89.75 242 ARG A O 1
ATOM 1893 N N . LEU A 1 243 ? -7.321 9.892 -15.454 1.00 88.12 243 LEU A N 1
ATOM 1894 C CA . LEU A 1 243 ? -6.139 9.293 -14.832 1.00 88.12 243 LEU A CA 1
ATOM 1895 C C . LEU A 1 243 ? -6.513 7.884 -14.392 1.00 88.12 243 LEU A C 1
ATOM 1897 O O . LEU A 1 243 ? -7.219 7.735 -13.394 1.00 88.12 243 LEU A O 1
ATOM 1901 N N . ASP A 1 244 ? -6.071 6.887 -15.148 1.00 86.94 244 ASP A N 1
ATOM 1902 C CA . ASP A 1 244 ? -6.353 5.483 -14.854 1.00 86.94 244 ASP A CA 1
ATOM 1903 C C . ASP A 1 244 ? -5.261 4.917 -13.931 1.00 86.94 244 ASP A C 1
ATOM 1905 O O . ASP A 1 244 ? -5.557 4.180 -12.989 1.00 86.94 244 ASP A O 1
ATOM 1909 N N . SER A 1 245 ? -4.008 5.331 -14.136 1.00 87.62 245 SER A N 1
ATOM 1910 C CA . SER A 1 245 ? -2.864 4.895 -13.340 1.00 87.62 245 SER A CA 1
ATOM 1911 C C . SER A 1 245 ? -2.767 5.655 -12.004 1.00 87.62 245 SER A C 1
ATOM 1913 O O . SER A 1 245 ? -2.604 6.887 -11.985 1.00 87.62 245 SER A O 1
ATOM 1915 N N . PRO A 1 246 ? -2.822 4.964 -10.847 1.00 92.75 246 PRO A N 1
ATOM 1916 C CA . PRO A 1 246 ? -2.605 5.603 -9.558 1.00 92.75 246 PRO A CA 1
ATOM 1917 C C . PRO A 1 246 ? -1.126 5.951 -9.359 1.00 92.75 246 PRO A C 1
ATOM 1919 O O . PRO A 1 246 ? -0.227 5.240 -9.814 1.00 92.75 246 PRO A O 1
ATOM 1922 N N . THR A 1 247 ? -0.844 7.026 -8.615 1.00 96.06 247 THR A N 1
ATOM 1923 C CA . THR A 1 247 ? 0.532 7.261 -8.145 1.00 96.06 247 THR A CA 1
ATOM 1924 C C . THR A 1 247 ? 0.995 6.104 -7.266 1.00 96.06 247 THR A C 1
ATOM 1926 O O . THR A 1 247 ? 0.174 5.405 -6.677 1.00 96.06 247 THR A O 1
ATOM 1929 N N . LEU A 1 248 ? 2.308 5.936 -7.093 1.00 95.94 248 LEU A N 1
ATOM 1930 C CA . LEU A 1 248 ? 2.841 4.912 -6.189 1.00 95.94 248 LEU A CA 1
ATOM 1931 C C . LEU A 1 248 ? 2.297 5.067 -4.751 1.00 95.94 248 LEU A C 1
ATOM 1933 O O . LEU A 1 248 ? 2.003 4.085 -4.075 1.00 95.94 248 LEU A O 1
ATOM 1937 N N . PHE A 1 249 ? 2.101 6.312 -4.306 1.00 96.06 249 PHE A N 1
ATOM 1938 C CA . PHE A 1 249 ? 1.512 6.625 -3.004 1.00 96.06 249 PHE A CA 1
ATOM 1939 C C . PHE A 1 249 ? 0.011 6.286 -2.948 1.00 96.06 249 PHE A C 1
ATOM 1941 O O . PHE A 1 249 ? -0.468 5.733 -1.959 1.00 96.06 249 PHE A O 1
ATOM 1948 N N . ASP A 1 250 ? -0.746 6.582 -4.009 1.00 95.44 250 ASP A N 1
ATOM 1949 C CA . ASP A 1 250 ? -2.169 6.234 -4.096 1.00 95.44 250 ASP A CA 1
ATOM 1950 C C . ASP A 1 250 ? -2.388 4.724 -4.207 1.00 95.44 250 ASP A C 1
ATOM 1952 O O . ASP A 1 250 ? -3.307 4.201 -3.580 1.00 95.44 250 ASP A O 1
ATOM 1956 N N . ALA A 1 251 ? -1.516 4.011 -4.920 1.00 95.88 251 ALA A N 1
ATOM 1957 C CA . ALA A 1 251 ? -1.540 2.558 -5.009 1.00 95.88 251 ALA A CA 1
ATOM 1958 C C . ALA A 1 251 ? -1.290 1.911 -3.638 1.00 95.88 251 ALA A C 1
ATOM 1960 O O . ALA A 1 251 ? -2.052 1.045 -3.211 1.00 95.88 251 ALA A O 1
ATOM 1961 N N . ALA A 1 252 ? -0.302 2.399 -2.882 1.00 96.94 252 ALA A N 1
ATOM 1962 C CA . ALA A 1 252 ? -0.033 1.934 -1.523 1.00 96.94 252 ALA A CA 1
ATOM 1963 C C . ALA A 1 252 ? -1.186 2.227 -0.541 1.00 96.94 252 ALA A C 1
ATOM 1965 O O . ALA A 1 252 ? -1.521 1.362 0.276 1.00 96.94 252 ALA A O 1
ATOM 1966 N N . LYS A 1 253 ? -1.830 3.404 -0.630 1.00 95.94 253 LYS A N 1
ATOM 1967 C CA . LYS A 1 253 ? -3.078 3.707 0.104 1.00 95.94 253 LYS A CA 1
ATOM 1968 C C . LYS A 1 253 ? -4.201 2.747 -0.284 1.00 95.94 253 LYS A C 1
ATOM 1970 O O . LYS A 1 253 ? -4.877 2.205 0.590 1.00 95.94 253 LYS A O 1
ATOM 1975 N N . GLY A 1 254 ? -4.382 2.524 -1.585 1.00 94.56 254 GLY A N 1
ATOM 1976 C CA . GLY A 1 254 ? -5.374 1.609 -2.139 1.00 94.56 254 GLY A CA 1
ATOM 1977 C C . GLY A 1 254 ? -5.173 0.177 -1.649 1.00 94.56 254 GLY A C 1
ATOM 1978 O O . GLY A 1 254 ? -6.147 -0.471 -1.267 1.00 94.56 254 GLY A O 1
ATOM 1979 N N . ALA A 1 255 ? -3.923 -0.288 -1.566 1.00 95.69 255 ALA A N 1
ATOM 1980 C CA . ALA A 1 255 ? -3.570 -1.588 -1.003 1.00 95.69 255 ALA A CA 1
ATOM 1981 C C . ALA A 1 255 ? -3.959 -1.684 0.480 1.00 95.69 255 ALA A C 1
ATOM 1983 O O . ALA A 1 255 ? -4.649 -2.627 0.868 1.00 95.69 255 ALA A O 1
ATOM 1984 N N . PHE A 1 256 ? -3.616 -0.676 1.294 1.00 96.06 256 PHE A N 1
ATOM 1985 C CA . PHE A 1 256 ? -4.009 -0.642 2.706 1.00 96.06 256 PHE A CA 1
ATOM 1986 C C . PHE A 1 256 ? -5.531 -0.657 2.873 1.00 96.06 256 PHE A C 1
ATOM 1988 O O . PHE A 1 256 ? -6.061 -1.464 3.633 1.00 96.06 256 PHE A O 1
ATOM 1995 N N . ARG A 1 257 ? -6.254 0.193 2.132 1.00 93.44 257 ARG A N 1
ATOM 1996 C CA . ARG A 1 257 ? -7.723 0.235 2.150 1.00 93.44 257 ARG A CA 1
ATOM 1997 C C . ARG A 1 257 ? -8.318 -1.126 1.790 1.00 93.44 257 ARG A C 1
ATOM 1999 O O . ARG A 1 257 ? -9.154 -1.645 2.529 1.00 93.44 257 ARG A O 1
ATOM 2006 N N . SER A 1 258 ? -7.879 -1.694 0.671 1.00 91.94 258 SER A N 1
ATOM 2007 C CA . SER A 1 258 ? -8.440 -2.926 0.117 1.00 91.94 258 SER A CA 1
ATOM 2008 C C . SER A 1 258 ? -8.187 -4.115 1.035 1.00 91.94 258 SER A C 1
ATOM 2010 O O . SER A 1 258 ? -9.127 -4.842 1.343 1.00 91.94 258 SER A O 1
ATOM 2012 N N . GLN A 1 259 ? -6.963 -4.283 1.540 1.00 92.75 259 GLN A N 1
ATOM 2013 C CA . GLN A 1 259 ? -6.660 -5.406 2.424 1.00 92.75 259 GLN A CA 1
ATOM 2014 C C . GLN A 1 259 ? -7.220 -5.176 3.827 1.00 92.75 259 GLN A C 1
ATOM 2016 O O . GLN A 1 259 ? -8.063 -5.933 4.303 1.00 92.75 259 GLN A O 1
ATOM 2021 N N . VAL A 1 260 ? -6.842 -4.083 4.487 1.00 92.38 260 VAL A N 1
ATOM 2022 C CA . VAL A 1 260 ? -7.160 -3.894 5.907 1.00 92.38 260 VAL A CA 1
ATOM 2023 C C . VAL A 1 260 ? -8.653 -3.666 6.123 1.00 92.38 260 VAL A C 1
ATOM 2025 O O . VAL A 1 260 ? -9.253 -4.298 6.990 1.00 92.38 260 VAL A O 1
ATOM 2028 N N . LEU A 1 261 ? -9.291 -2.790 5.346 1.00 87.94 261 LEU A N 1
ATOM 2029 C CA . LEU A 1 261 ? -10.681 -2.414 5.612 1.00 87.94 261 LEU A CA 1
ATOM 2030 C C . LEU A 1 261 ? -11.678 -3.349 4.927 1.00 87.94 261 LEU A C 1
ATOM 2032 O O . LEU A 1 261 ? -12.684 -3.710 5.545 1.00 87.94 261 LEU A O 1
ATOM 2036 N N . VAL A 1 262 ? -11.413 -3.742 3.679 1.00 85.44 262 VAL A N 1
ATOM 2037 C CA . VAL A 1 262 ? -12.383 -4.475 2.852 1.00 85.44 262 VAL A CA 1
ATOM 2038 C C . VAL A 1 262 ? -12.202 -5.991 2.970 1.00 85.44 262 VAL A C 1
ATOM 2040 O O . VAL A 1 262 ? -13.111 -6.666 3.455 1.00 85.44 262 VAL A O 1
ATOM 2043 N N . ALA A 1 263 ? -11.046 -6.532 2.579 1.00 81.69 263 ALA A N 1
ATOM 2044 C CA . ALA A 1 263 ? -10.855 -7.971 2.381 1.00 81.69 263 ALA A CA 1
ATOM 2045 C C . ALA A 1 263 ? -10.930 -8.786 3.683 1.00 81.69 263 ALA A C 1
ATOM 2047 O O . ALA A 1 263 ? -11.546 -9.851 3.721 1.00 81.69 263 ALA A O 1
ATOM 2048 N N . TYR A 1 264 ? -10.370 -8.278 4.784 1.00 81.44 264 TYR A N 1
ATOM 2049 C CA . TYR A 1 264 ? -10.305 -9.028 6.047 1.00 81.44 264 TYR A CA 1
ATOM 2050 C C . TYR A 1 264 ? -11.549 -8.869 6.930 1.00 81.44 264 TYR A C 1
ATOM 2052 O O . TYR A 1 264 ? -11.588 -9.396 8.044 1.00 81.44 264 TYR A O 1
ATOM 2060 N N . GLY A 1 265 ? -12.584 -8.180 6.437 1.00 78.06 265 GLY A N 1
ATOM 2061 C CA . GLY A 1 265 ? -13.863 -8.033 7.131 1.00 78.06 265 GLY A CA 1
ATOM 2062 C C . GLY A 1 265 ? -13.838 -7.066 8.319 1.00 78.06 265 GLY A C 1
ATOM 2063 O O . GLY A 1 265 ? -14.798 -7.037 9.089 1.00 78.06 265 GLY A O 1
ATOM 2064 N N . LEU A 1 266 ? -12.788 -6.246 8.470 1.00 84.31 266 LEU A N 1
ATOM 2065 C CA . LEU A 1 266 ? -12.681 -5.278 9.570 1.00 84.31 266 LEU A CA 1
ATOM 2066 C C . LEU A 1 266 ? -13.706 -4.139 9.454 1.00 84.31 266 LEU A C 1
ATOM 2068 O O . LEU A 1 266 ? -14.087 -3.557 10.469 1.00 84.31 266 LEU A O 1
ATOM 2072 N N . ARG A 1 267 ? -14.219 -3.846 8.249 1.00 85.88 267 ARG A N 1
ATOM 2073 C CA . ARG A 1 267 ? -15.211 -2.781 8.013 1.00 85.88 267 ARG A CA 1
ATOM 2074 C C . ARG A 1 267 ? -16.405 -2.834 8.967 1.00 85.88 267 ARG A C 1
ATOM 2076 O O . ARG A 1 267 ? -16.764 -1.803 9.527 1.00 85.88 267 ARG A O 1
ATOM 2083 N N . ARG A 1 268 ? -17.033 -4.002 9.149 1.00 84.50 268 ARG A N 1
ATOM 2084 C CA . ARG A 1 268 ? -18.254 -4.132 9.969 1.00 84.50 268 ARG A CA 1
ATOM 2085 C C . ARG A 1 268 ? -17.988 -3.846 11.457 1.00 84.50 268 ARG A C 1
ATOM 2087 O O . ARG A 1 268 ? -18.676 -2.978 11.998 1.00 84.50 268 ARG A O 1
ATOM 2094 N N . PRO A 1 269 ? -17.000 -4.490 12.113 1.00 84.06 269 PRO A N 1
ATOM 2095 C CA . PRO A 1 269 ? -16.602 -4.151 13.481 1.00 84.06 269 PRO A CA 1
ATOM 2096 C C . PRO A 1 269 ? -16.281 -2.667 13.671 1.00 84.06 269 PRO A C 1
ATOM 2098 O O . PRO A 1 269 ? -16.792 -2.037 14.594 1.00 84.06 269 PRO A O 1
ATOM 2101 N N . LEU A 1 270 ? -15.504 -2.087 12.752 1.00 83.56 270 LEU A N 1
ATOM 2102 C CA . LEU A 1 270 ? -15.126 -0.676 12.791 1.00 83.56 270 LEU A CA 1
ATOM 2103 C C . LEU A 1 270 ? -16.360 0.238 12.678 1.00 83.56 270 LEU A C 1
ATOM 2105 O O . LEU A 1 270 ? -16.554 1.147 13.484 1.00 83.56 2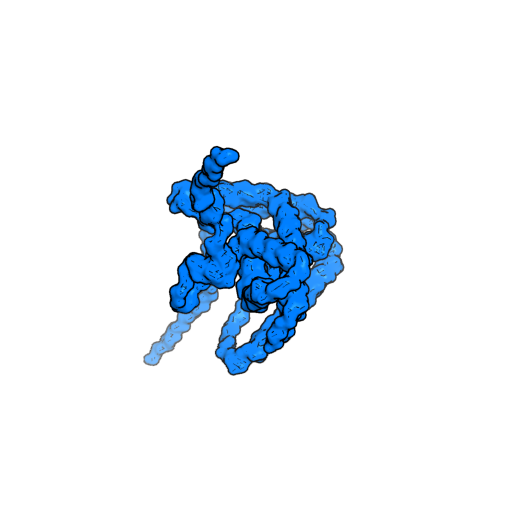70 LEU A O 1
ATOM 2109 N N . GLN A 1 271 ? -17.265 -0.028 11.736 1.00 85.69 271 GLN A N 1
ATOM 2110 C CA . GLN A 1 271 ? -18.513 0.731 11.601 1.00 85.69 271 GLN A CA 1
ATOM 2111 C C . GLN A 1 271 ? -19.388 0.646 12.859 1.00 85.69 271 GLN A C 1
ATOM 2113 O O . GLN A 1 271 ? -19.889 1.672 13.324 1.00 85.69 271 GLN A O 1
ATOM 2118 N N . ALA A 1 272 ? -19.549 -0.548 13.436 1.00 83.56 272 ALA A N 1
ATOM 2119 C CA . ALA A 1 272 ? -20.317 -0.737 14.665 1.00 83.56 272 ALA A CA 1
ATOM 2120 C C . ALA A 1 272 ? -19.715 0.060 15.836 1.00 83.56 272 ALA A C 1
ATOM 2122 O O . ALA A 1 272 ? -20.438 0.781 16.529 1.00 83.56 272 ALA A O 1
ATOM 2123 N N . ALA A 1 273 ? -18.391 0.006 15.990 1.00 82.69 273 ALA A N 1
ATOM 2124 C CA . ALA A 1 273 ? -17.644 0.768 16.982 1.00 82.69 273 ALA A CA 1
ATOM 2125 C C . ALA A 1 273 ? -17.853 2.285 16.840 1.00 82.69 273 ALA A C 1
ATOM 2127 O O . ALA A 1 273 ? -18.127 2.978 17.821 1.00 82.69 273 ALA A O 1
ATOM 2128 N N . LEU A 1 274 ? -17.788 2.812 15.611 1.00 83.19 274 LEU A N 1
ATOM 2129 C CA . LEU A 1 274 ? -18.003 4.237 15.343 1.00 83.19 274 LEU A CA 1
ATOM 2130 C C . LEU A 1 274 ? -19.431 4.684 15.695 1.00 83.19 274 LEU A C 1
ATOM 2132 O O . LEU A 1 274 ? -19.626 5.757 16.271 1.00 83.19 274 LEU A O 1
ATOM 2136 N N . LEU A 1 275 ? -20.436 3.870 15.358 1.00 83.50 275 LEU A N 1
ATOM 2137 C CA . LEU A 1 275 ? -21.837 4.162 15.668 1.00 83.50 275 LEU A CA 1
ATOM 2138 C C . LEU A 1 275 ? -22.101 4.134 17.179 1.00 83.50 275 LEU A C 1
ATOM 2140 O O . LEU A 1 275 ? -22.803 5.012 17.685 1.00 83.50 275 LEU A O 1
ATOM 2144 N N . ARG A 1 276 ? -21.513 3.177 17.909 1.00 83.31 276 ARG A N 1
ATOM 2145 C CA . ARG A 1 276 ? -21.591 3.118 19.378 1.00 83.31 276 ARG A CA 1
ATOM 2146 C C . ARG A 1 276 ? -20.920 4.326 20.030 1.00 83.31 276 ARG A C 1
ATOM 2148 O O . ARG A 1 276 ? -21.534 4.961 20.885 1.00 83.31 276 ARG A O 1
ATOM 2155 N N . GLY A 1 277 ? -19.725 4.699 19.569 1.00 79.75 277 GLY A N 1
ATOM 2156 C CA . GLY A 1 277 ? -18.995 5.870 20.067 1.00 79.75 277 GLY A CA 1
ATOM 2157 C C . GLY A 1 277 ? -19.778 7.179 19.922 1.00 79.75 277 GLY A C 1
ATOM 2158 O O . GLY A 1 277 ? -19.727 8.030 20.802 1.00 79.75 277 GLY A O 1
ATOM 2159 N N . ARG A 1 278 ? -20.583 7.324 18.860 1.00 80.19 278 ARG A N 1
ATOM 2160 C CA . ARG A 1 278 ? -21.445 8.505 18.660 1.00 80.19 278 ARG A CA 1
ATOM 2161 C C . ARG A 1 278 ? -22.650 8.578 19.589 1.00 80.19 278 ARG A C 1
ATOM 2163 O O . ARG A 1 278 ? -23.097 9.678 19.892 1.00 80.19 278 ARG A O 1
ATOM 2170 N N . ARG A 1 279 ? -23.209 7.433 19.984 1.00 81.19 279 ARG A N 1
ATOM 2171 C CA . ARG A 1 279 ? -24.426 7.367 20.816 1.00 81.19 279 ARG A CA 1
ATOM 2172 C C . ARG A 1 279 ? -24.144 7.541 22.303 1.00 81.19 279 ARG A C 1
ATOM 2174 O O . ARG A 1 279 ? -25.050 7.861 23.064 1.00 81.19 279 ARG A O 1
ATOM 2181 N N . ALA A 1 280 ? -22.909 7.312 22.726 1.00 76.88 280 ALA A N 1
ATOM 2182 C CA . ALA A 1 280 ? -22.513 7.490 24.109 1.00 76.88 280 ALA A CA 1
ATOM 2183 C C . ALA A 1 280 ? -22.418 8.990 24.443 1.00 76.88 280 ALA A C 1
ATOM 2185 O O . ALA A 1 280 ? -21.406 9.642 24.204 1.00 76.88 280 ALA A O 1
ATOM 2186 N N . HIS A 1 281 ? -23.490 9.555 24.994 1.00 68.75 281 HIS A N 1
ATOM 2187 C CA . HIS A 1 281 ? -23.454 10.889 25.590 1.00 68.75 281 HIS A CA 1
ATOM 2188 C C . HIS A 1 281 ? -22.530 10.891 26.821 1.00 68.75 281 HIS A C 1
ATOM 2190 O O . HIS A 1 281 ? -22.560 9.957 27.619 1.00 68.75 281 HIS A O 1
ATOM 2196 N N . GLY A 1 282 ? -21.694 11.926 26.972 1.00 76.44 282 GLY A N 1
ATOM 2197 C CA . GLY A 1 282 ? -20.763 12.044 28.105 1.00 76.44 282 GLY A CA 1
ATOM 2198 C C . GLY A 1 282 ? -19.452 11.263 27.958 1.00 76.44 282 GLY A C 1
ATOM 2199 O O . GLY A 1 282 ? -18.860 10.871 28.961 1.00 76.44 282 GLY A O 1
ATOM 2200 N N . GLN A 1 283 ? -18.988 11.013 26.728 1.00 76.00 283 GLN A N 1
ATOM 2201 C CA . GLN A 1 283 ? -17.704 10.341 26.521 1.00 76.00 283 GLN A CA 1
ATOM 2202 C C . GLN A 1 283 ? -16.529 11.126 27.132 1.00 76.00 283 GLN A C 1
ATOM 2204 O O . GLN A 1 283 ? -16.505 12.358 27.046 1.00 76.00 283 GLN A O 1
ATOM 2209 N N . PRO A 1 284 ? -15.511 10.429 27.669 1.00 81.44 284 PRO A N 1
ATOM 2210 C CA . PRO A 1 284 ? -14.250 11.058 28.040 1.00 81.44 284 PRO A CA 1
ATOM 2211 C C . PRO A 1 284 ? -13.635 11.805 26.847 1.00 81.44 284 PRO A C 1
ATOM 2213 O O . PRO A 1 284 ? -13.685 11.322 25.713 1.00 81.44 284 PRO A O 1
ATOM 2216 N N . GLN A 1 285 ? -12.995 12.952 27.099 1.00 83.38 285 GLN A N 1
ATOM 2217 C CA . GLN A 1 285 ? -12.339 13.760 26.056 1.00 83.38 285 GLN A CA 1
ATOM 2218 C C . GLN A 1 285 ? -11.320 12.960 25.224 1.00 83.38 285 GLN A C 1
ATOM 2220 O O . GLN A 1 285 ? -11.183 13.198 24.024 1.00 83.38 285 GLN A O 1
ATOM 2225 N N . SER A 1 286 ? -10.657 11.968 25.828 1.00 85.25 286 SER A N 1
ATOM 2226 C CA . SER A 1 286 ? -9.732 11.063 25.134 1.00 85.25 286 SER A CA 1
ATOM 2227 C C . SER A 1 286 ? -10.400 10.280 24.000 1.00 85.25 286 SER A C 1
ATOM 2229 O O . SER A 1 286 ? -9.799 10.091 22.944 1.00 85.25 286 SER A O 1
ATOM 2231 N N . VAL A 1 287 ? -11.663 9.878 24.171 1.00 85.44 287 VAL A N 1
ATOM 2232 C CA . VAL A 1 287 ? -12.405 9.137 23.144 1.00 85.44 287 VAL A CA 1
ATOM 2233 C C . VAL A 1 287 ? -12.859 10.065 22.020 1.00 85.44 287 VAL A C 1
ATOM 2235 O O . VAL A 1 287 ? -12.804 9.691 20.850 1.00 85.44 287 VAL A O 1
ATOM 2238 N N . ALA A 1 288 ? -13.232 11.307 22.340 1.00 86.25 288 ALA A N 1
ATOM 2239 C CA . ALA A 1 288 ? -13.549 12.307 21.322 1.00 86.25 288 ALA A CA 1
ATOM 2240 C C . ALA A 1 288 ? -12.339 12.602 20.413 1.00 86.25 288 ALA A C 1
ATOM 2242 O O . ALA A 1 288 ? -12.500 12.674 19.192 1.00 86.25 288 ALA A O 1
ATOM 2243 N N . GLY A 1 289 ? -11.136 12.703 20.994 1.00 90.88 289 GLY A N 1
ATOM 2244 C CA . GLY A 1 289 ? -9.878 12.824 20.248 1.00 90.88 289 GLY A CA 1
ATOM 2245 C C . GLY A 1 289 ? -9.657 11.642 19.303 1.00 90.88 289 GLY A C 1
ATOM 2246 O O . GLY A 1 289 ? -9.517 11.836 18.096 1.00 90.88 289 GLY A O 1
ATOM 2247 N N . LEU A 1 290 ? -9.769 10.416 19.827 1.00 90.94 290 LEU A N 1
ATOM 2248 C CA . LEU A 1 290 ? -9.659 9.189 19.037 1.00 90.94 290 LEU A CA 1
ATOM 2249 C C . LEU A 1 290 ? -10.643 9.170 17.851 1.00 90.94 290 LEU A C 1
ATOM 2251 O O . LEU A 1 290 ? -10.256 8.879 16.721 1.00 90.94 290 LEU A O 1
ATOM 2255 N N . MET A 1 291 ? -11.910 9.535 18.073 1.00 87.31 291 MET A N 1
ATOM 2256 C CA . MET A 1 291 ? -12.928 9.601 17.013 1.00 87.31 291 MET A CA 1
ATOM 2257 C C . MET A 1 291 ? -12.619 10.647 15.938 1.00 87.31 291 MET A C 1
ATOM 2259 O O . MET A 1 291 ? -12.989 10.454 14.778 1.00 87.31 291 MET A O 1
ATOM 2263 N N . CYS A 1 292 ? -11.967 11.754 16.298 1.00 89.81 292 CYS A N 1
ATOM 2264 C CA . CYS A 1 292 ? -11.506 12.756 15.341 1.00 89.81 292 CYS A CA 1
ATOM 2265 C C . CYS A 1 292 ? -10.391 12.189 14.455 1.00 89.81 292 CYS A C 1
ATOM 2267 O O . CYS A 1 292 ? -10.462 12.288 13.229 1.00 89.81 292 CYS A O 1
ATOM 2269 N N . ASP A 1 293 ? -9.407 11.527 15.059 1.00 93.50 293 ASP A N 1
ATOM 2270 C CA . ASP A 1 293 ? -8.261 10.975 14.336 1.00 93.50 293 ASP A CA 1
ATOM 2271 C C . ASP A 1 293 ? -8.651 9.804 13.431 1.00 93.50 293 ASP A C 1
ATOM 2273 O O . ASP A 1 293 ? -8.180 9.720 12.296 1.00 93.50 293 ASP A O 1
ATOM 2277 N N . ILE A 1 294 ? -9.605 8.969 13.855 1.00 90.31 294 ILE A N 1
ATOM 2278 C CA . ILE A 1 294 ? -10.207 7.940 12.995 1.00 90.31 294 ILE A CA 1
ATOM 2279 C C . ILE A 1 294 ? -10.842 8.565 11.754 1.00 90.31 294 ILE A C 1
ATOM 2281 O O . ILE A 1 294 ? -10.629 8.076 10.649 1.00 90.31 294 ILE A O 1
ATOM 2285 N N . ARG A 1 295 ? -11.622 9.644 11.903 1.00 87.19 295 ARG A N 1
ATOM 2286 C CA . ARG A 1 295 ? -12.259 10.297 10.747 1.00 87.19 295 ARG A CA 1
ATOM 2287 C C . ARG A 1 295 ? -11.220 10.845 9.776 1.00 87.19 295 ARG A C 1
ATOM 2289 O O . ARG A 1 295 ? -11.387 10.655 8.578 1.00 87.19 295 ARG A O 1
ATOM 2296 N N . LYS A 1 296 ? -10.149 11.466 10.284 1.00 91.12 296 LYS A N 1
ATOM 2297 C CA . LYS A 1 296 ? -9.028 11.933 9.451 1.00 91.12 296 LYS A CA 1
ATOM 2298 C C . LYS A 1 296 ? -8.370 10.773 8.706 1.00 91.12 296 LYS A C 1
ATOM 2300 O O . LYS A 1 296 ? -8.161 10.880 7.507 1.00 91.12 296 LYS A O 1
ATOM 2305 N N . 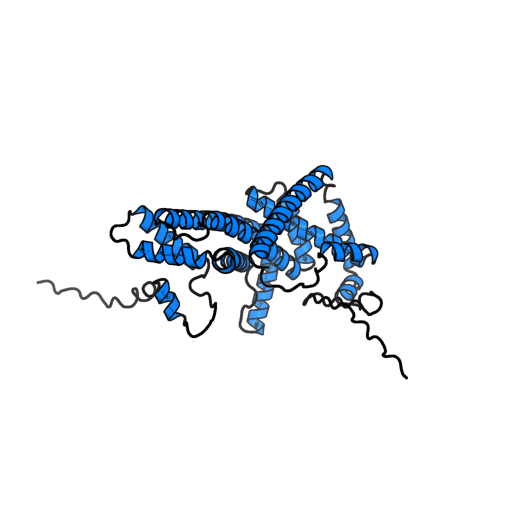CYS A 1 297 ? -8.106 9.661 9.392 1.00 92.69 297 CYS A N 1
ATOM 2306 C CA . CYS A 1 297 ? -7.545 8.450 8.790 1.00 92.69 297 CYS A CA 1
ATOM 2307 C C . CYS A 1 297 ? -8.451 7.889 7.679 1.00 92.69 297 CYS A C 1
ATOM 2309 O O . CYS A 1 297 ? -7.993 7.653 6.566 1.00 92.69 297 CYS A O 1
ATOM 2311 N N . LEU A 1 298 ? -9.756 7.744 7.936 1.00 89.00 298 LEU A N 1
ATOM 2312 C CA . LEU A 1 298 ? -10.718 7.258 6.938 1.00 89.00 298 LEU A CA 1
ATOM 2313 C C . LEU A 1 298 ? -10.868 8.210 5.742 1.00 89.00 298 LEU A C 1
ATOM 2315 O O . LEU A 1 298 ? -11.111 7.754 4.627 1.00 89.00 298 LEU A O 1
ATOM 2319 N N . GLN A 1 299 ? -10.728 9.517 5.968 1.00 88.94 299 GLN A N 1
ATOM 2320 C CA . GLN A 1 299 ? -10.708 10.520 4.907 1.00 88.94 299 GLN A CA 1
ATOM 2321 C C . GLN A 1 299 ? -9.416 10.443 4.080 1.00 88.94 299 GLN A C 1
ATOM 2323 O O . GLN A 1 299 ? -9.477 10.515 2.860 1.00 88.94 299 GLN A O 1
ATOM 2328 N N . GLU A 1 300 ? -8.259 10.260 4.721 1.00 92.25 300 GLU A N 1
ATOM 2329 C CA . GLU A 1 300 ? -6.959 10.095 4.052 1.00 92.25 300 GLU A CA 1
ATOM 2330 C C . GLU A 1 300 ? -6.911 8.824 3.189 1.00 92.25 300 GLU A C 1
ATOM 2332 O O . GLU A 1 300 ? -6.379 8.843 2.080 1.00 92.25 300 GLU A O 1
ATOM 2337 N N . LEU A 1 301 ? -7.508 7.736 3.681 1.00 90.31 301 LEU A N 1
ATOM 2338 C CA . LEU A 1 301 ? -7.658 6.466 2.968 1.00 90.31 301 LEU A CA 1
ATOM 2339 C C . LEU A 1 301 ? -8.751 6.491 1.889 1.00 90.31 301 LEU A C 1
ATOM 2341 O O . LEU A 1 301 ? -8.992 5.464 1.258 1.00 90.31 301 LEU A O 1
ATOM 2345 N N . ASP A 1 302 ? -9.424 7.627 1.700 1.00 84.94 302 ASP A N 1
ATOM 2346 C CA . ASP A 1 302 ? -10.516 7.794 0.742 1.00 84.94 302 ASP A CA 1
ATOM 2347 C C . ASP A 1 302 ? -11.605 6.707 0.873 1.00 84.94 302 ASP A C 1
ATOM 2349 O O . ASP A 1 302 ? -12.120 6.142 -0.091 1.00 84.94 302 ASP A O 1
ATOM 2353 N N . VAL A 1 303 ? -11.935 6.356 2.122 1.00 67.56 303 VAL A N 1
ATOM 2354 C CA . VAL A 1 303 ? -12.983 5.369 2.456 1.00 67.56 303 VAL A CA 1
ATOM 2355 C C . VAL A 1 303 ? -14.372 6.008 2.373 1.00 67.56 303 VAL A C 1
ATOM 2357 O O . VAL A 1 303 ? -15.389 5.314 2.349 1.00 67.56 303 VAL A O 1
ATOM 2360 N N . ALA A 1 304 ? -14.428 7.342 2.329 1.00 50.53 304 ALA A N 1
ATOM 2361 C CA . ALA A 1 304 ? -15.665 8.099 2.187 1.00 50.53 304 ALA A CA 1
ATOM 2362 C C . ALA A 1 304 ? -16.357 7.857 0.830 1.00 50.53 304 ALA A C 1
ATOM 2364 O O . ALA A 1 304 ? -17.579 7.997 0.767 1.00 50.53 304 ALA A O 1
ATOM 2365 N N . ASP A 1 305 ? -15.602 7.435 -0.192 1.00 44.03 305 ASP A N 1
ATOM 2366 C CA . ASP A 1 305 ? -16.044 7.299 -1.586 1.00 44.03 305 ASP A CA 1
ATOM 2367 C C . ASP A 1 305 ? -15.923 5.863 -2.151 1.00 44.03 305 ASP A C 1
ATOM 2369 O O . ASP A 1 305 ? -15.970 5.665 -3.367 1.00 44.03 305 ASP A O 1
ATOM 2373 N N . ASP A 1 306 ? -15.825 4.824 -1.306 1.00 41.75 306 ASP A N 1
ATOM 2374 C CA . ASP A 1 306 ? -15.668 3.455 -1.819 1.00 41.75 306 ASP A CA 1
ATOM 2375 C C . ASP A 1 306 ? -16.980 2.892 -2.412 1.00 41.75 306 ASP A C 1
ATOM 2377 O O . ASP A 1 306 ? -17.832 2.309 -1.726 1.00 41.75 306 ASP A O 1
ATOM 2381 N N . ASN A 1 307 ? -17.086 3.079 -3.733 1.00 37.28 307 ASN A N 1
ATOM 2382 C CA . ASN A 1 307 ? -17.984 2.491 -4.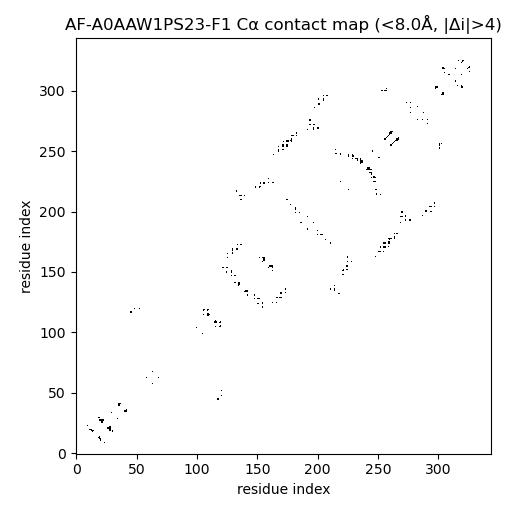732 1.00 37.28 307 ASN A CA 1
ATOM 2383 C C . ASN A 1 307 ? -17.910 0.951 -4.800 1.00 37.28 307 ASN A C 1
ATOM 2385 O O . ASN A 1 307 ? -17.867 0.353 -5.873 1.00 37.28 307 ASN A O 1
ATOM 2389 N N . THR A 1 308 ? -17.997 0.274 -3.658 1.00 41.09 308 THR A N 1
ATOM 2390 C CA . THR A 1 308 ? -18.416 -1.135 -3.628 1.00 41.09 308 THR A CA 1
ATOM 2391 C C . THR A 1 308 ? -19.924 -1.197 -3.908 1.00 41.09 308 THR A C 1
ATOM 2393 O O . THR A 1 308 ? -20.746 -1.267 -3.000 1.00 41.09 308 THR A O 1
ATOM 2396 N N . GLN A 1 309 ? -20.309 -1.067 -5.178 1.00 33.41 309 GLN A N 1
ATOM 2397 C CA . GLN A 1 309 ? -21.672 -1.306 -5.666 1.00 33.41 309 GLN A CA 1
ATOM 2398 C C . GLN A 1 309 ? -21.813 -2.788 -6.078 1.00 33.41 309 GLN A C 1
ATOM 2400 O O . GLN A 1 309 ? -20.888 -3.315 -6.683 1.00 33.41 309 GLN A O 1
ATOM 2405 N N . VAL A 1 310 ? -22.898 -3.533 -5.809 1.00 44.25 310 VAL A N 1
ATOM 2406 C CA . VAL A 1 310 ? -24.156 -3.268 -5.071 1.00 44.25 310 VAL A CA 1
ATOM 2407 C C . VAL A 1 310 ? -24.599 -4.566 -4.337 1.00 44.25 310 VAL A C 1
ATOM 2409 O O . VAL A 1 310 ? -23.866 -5.542 -4.344 1.00 44.25 310 VAL A O 1
ATOM 2412 N N . GLU A 1 311 ? -25.785 -4.673 -3.727 1.00 41.50 311 GLU A N 1
ATOM 2413 C CA . GLU A 1 311 ? -26.786 -5.469 -4.475 1.00 41.50 311 GLU A CA 1
ATOM 2414 C C . GLU A 1 311 ? -27.933 -4.665 -5.109 1.00 41.50 311 GLU A C 1
ATOM 2416 O O . GLU A 1 311 ? -28.224 -4.884 -6.278 1.00 41.50 311 GLU A O 1
ATOM 2421 N N . ALA A 1 312 ? -28.497 -3.644 -4.459 1.00 42.12 312 ALA A N 1
ATOM 2422 C CA . ALA A 1 312 ? -29.278 -2.610 -5.153 1.00 42.12 312 ALA A CA 1
ATOM 2423 C C . ALA A 1 312 ? -29.286 -1.278 -4.366 1.00 42.12 312 ALA A C 1
ATOM 2425 O O . ALA A 1 312 ? -29.671 -1.231 -3.204 1.00 42.12 312 ALA A O 1
ATOM 2426 N N . GLN A 1 313 ? -28.899 -0.174 -5.013 1.00 49.91 313 GLN A N 1
ATOM 2427 C CA . GLN A 1 313 ? -29.157 1.218 -4.610 1.00 49.91 313 GLN A CA 1
ATOM 2428 C C . GLN A 1 313 ? -28.528 1.743 -3.299 1.00 49.91 313 GLN A C 1
ATOM 2430 O O . GLN A 1 313 ? -29.226 1.981 -2.308 1.00 49.91 313 GLN A O 1
ATOM 2435 N N . HIS A 1 314 ? -27.242 2.111 -3.314 1.00 49.16 314 HIS A N 1
ATOM 2436 C CA . HIS A 1 314 ? -26.697 3.063 -2.333 1.00 49.16 314 HIS A CA 1
ATOM 2437 C C . HIS A 1 314 ? -25.855 4.147 -3.026 1.00 49.16 314 HIS A C 1
ATOM 2439 O O . HIS A 1 314 ? -24.719 3.919 -3.417 1.00 49.16 314 HIS A O 1
ATOM 2445 N N . THR A 1 315 ? -26.448 5.330 -3.201 1.00 51.53 315 THR A N 1
ATOM 2446 C CA . THR A 1 315 ? -25.801 6.533 -3.744 1.00 51.53 315 THR A CA 1
ATOM 2447 C C . THR A 1 315 ? -24.860 7.183 -2.720 1.00 51.53 315 THR A C 1
ATOM 2449 O O . THR A 1 315 ? -24.964 6.929 -1.517 1.00 51.53 315 THR A O 1
ATOM 2452 N N . ARG A 1 316 ? -23.973 8.064 -3.205 1.00 49.88 316 ARG A N 1
ATOM 2453 C CA . ARG A 1 316 ? -23.048 8.929 -2.445 1.00 49.88 316 ARG A CA 1
ATOM 2454 C C . ARG A 1 316 ? -23.664 9.532 -1.168 1.00 49.88 316 ARG A C 1
ATOM 2456 O O . ARG A 1 316 ? -23.027 9.521 -0.116 1.00 49.88 316 ARG A O 1
ATOM 2463 N N . GLU A 1 317 ? -24.920 9.985 -1.223 1.00 50.25 317 GLU A N 1
ATOM 2464 C CA . GLU A 1 317 ? -25.678 10.453 -0.052 1.00 50.25 317 GLU A CA 1
ATOM 2465 C C . GLU A 1 317 ? -25.792 9.404 1.063 1.00 50.25 317 GLU A C 1
ATOM 2467 O O . GLU A 1 317 ? -25.556 9.720 2.225 1.00 50.25 317 GLU A O 1
ATOM 2472 N N . LYS A 1 318 ? -26.129 8.145 0.754 1.00 51.31 318 LYS A N 1
ATOM 2473 C CA . LYS A 1 318 ? -26.399 7.143 1.798 1.00 51.31 318 LYS A CA 1
ATOM 2474 C C . LYS A 1 318 ? -25.152 6.814 2.625 1.00 51.31 318 LYS A C 1
ATOM 2476 O O . LYS A 1 318 ? -25.289 6.580 3.822 1.00 51.31 318 LYS A O 1
ATOM 2481 N N . LEU A 1 319 ? -23.951 6.827 2.039 1.00 52.94 319 LEU A N 1
ATOM 2482 C CA . LEU A 1 319 ? -22.703 6.585 2.779 1.00 52.94 319 LEU A CA 1
ATOM 2483 C C . LEU A 1 319 ? -22.302 7.776 3.651 1.00 52.94 319 LEU A C 1
ATOM 2485 O O . LEU A 1 319 ? -21.933 7.577 4.814 1.00 52.94 319 LEU A O 1
ATOM 2489 N N . ARG A 1 320 ? -22.467 9.010 3.150 1.00 54.16 320 ARG A N 1
ATOM 2490 C CA . ARG A 1 320 ? -22.335 10.213 3.988 1.00 54.16 320 ARG A CA 1
ATOM 2491 C C . ARG A 1 320 ? -23.301 10.155 5.168 1.00 54.16 320 ARG A C 1
ATOM 2493 O O . ARG A 1 320 ? -22.906 10.504 6.277 1.00 54.16 320 ARG A O 1
ATOM 2500 N N . ARG A 1 321 ? -24.509 9.626 4.965 1.00 55.72 321 ARG A N 1
ATOM 2501 C CA . ARG A 1 321 ? -25.501 9.381 6.018 1.00 55.72 321 ARG A CA 1
ATOM 2502 C C . ARG A 1 321 ? -25.054 8.293 7.008 1.00 55.72 321 ARG A C 1
ATOM 2504 O O . ARG A 1 321 ? -25.089 8.522 8.215 1.00 55.72 321 ARG A O 1
ATOM 2511 N N . CYS A 1 322 ? -24.536 7.155 6.533 1.00 52.81 322 CYS A N 1
ATOM 2512 C CA . CYS A 1 322 ? -24.048 6.049 7.378 1.00 52.81 322 CYS A CA 1
ATOM 2513 C C . CYS A 1 322 ? -22.870 6.441 8.281 1.00 52.81 322 CYS A C 1
ATOM 2515 O O . CYS A 1 322 ? -22.810 6.025 9.437 1.00 52.81 322 CYS A O 1
ATOM 2517 N N . PHE A 1 323 ? -21.948 7.261 7.775 1.00 54.56 323 PHE A N 1
ATOM 2518 C CA . PHE A 1 323 ? -20.819 7.782 8.545 1.00 54.56 323 PHE A CA 1
ATOM 2519 C C . PHE A 1 323 ? -21.078 9.191 9.095 1.00 54.56 323 PHE A C 1
ATOM 2521 O O . PHE A 1 323 ? -20.159 9.810 9.622 1.00 54.56 323 PHE A O 1
ATOM 2528 N N . GLY A 1 324 ? -22.306 9.721 9.013 1.00 54.56 324 GLY A N 1
ATOM 2529 C CA . GLY A 1 324 ? -22.698 11.097 9.373 1.00 54.56 324 GLY A CA 1
ATOM 2530 C C . GLY A 1 324 ? -21.658 12.166 9.022 1.00 54.56 324 GLY A C 1
ATOM 2531 O O . GLY A 1 324 ? -21.244 12.932 9.886 1.00 54.56 324 GLY A O 1
ATOM 2532 N N . LEU A 1 325 ? -21.202 12.156 7.771 1.00 57.88 325 LEU A N 1
ATOM 2533 C CA . LEU A 1 325 ? -20.298 13.141 7.170 1.00 57.88 325 LEU A CA 1
ATOM 2534 C C . LEU A 1 325 ? -21.069 14.252 6.428 1.00 57.88 325 LEU A C 1
ATOM 2536 O O . LEU A 1 325 ? -20.461 15.067 5.739 1.00 57.88 325 LEU A O 1
ATOM 2540 N N . GLU A 1 326 ? -22.400 14.294 6.549 1.00 57.16 326 GLU A N 1
ATOM 2541 C CA . GLU A 1 326 ? -23.272 15.220 5.807 1.00 57.16 326 GLU A CA 1
ATOM 2542 C C . GLU A 1 326 ? -23.151 16.704 6.235 1.00 57.16 326 GLU A C 1
ATOM 2544 O O . GLU A 1 326 ? -23.695 17.559 5.551 1.00 57.16 326 GLU A O 1
ATOM 2549 N N . GLY A 1 327 ? -22.397 17.057 7.287 1.00 53.41 327 GLY A N 1
ATOM 2550 C CA . GLY A 1 327 ? -22.398 18.428 7.837 1.00 53.41 327 GLY A CA 1
ATOM 2551 C C . GLY A 1 327 ? -21.161 19.311 7.605 1.00 53.41 327 GLY A C 1
ATOM 2552 O O . GLY A 1 327 ? -21.221 20.502 7.874 1.00 53.41 327 GLY A O 1
ATOM 2553 N N . SER A 1 328 ? -20.016 18.794 7.138 1.00 49.88 328 SER A N 1
ATOM 2554 C CA . SER A 1 328 ? -18.749 19.540 7.319 1.00 49.88 328 SER A CA 1
ATOM 2555 C C . SER A 1 328 ? -18.366 20.531 6.210 1.00 49.88 328 SER A C 1
ATOM 2557 O O . SER A 1 328 ? -17.434 21.302 6.414 1.00 49.88 328 SER A O 1
ATOM 2559 N N . VAL A 1 329 ? -19.015 20.518 5.039 1.00 49.66 329 VAL A N 1
ATOM 2560 C CA . VAL A 1 329 ? -18.553 21.326 3.882 1.00 49.66 329 VAL A CA 1
ATOM 2561 C C . VAL A 1 329 ? -19.523 22.456 3.508 1.00 49.66 329 VAL A C 1
ATOM 2563 O O . VAL A 1 329 ? -19.125 23.388 2.823 1.00 49.66 329 VAL A O 1
ATOM 2566 N N . MET A 1 330 ? -20.767 22.440 4.003 1.00 46.06 330 MET A N 1
ATOM 2567 C CA . MET A 1 330 ? -21.779 23.460 3.665 1.00 46.06 330 MET A CA 1
ATOM 2568 C C . MET A 1 330 ? -22.120 24.431 4.810 1.00 46.06 330 MET A C 1
ATOM 2570 O O . MET A 1 330 ? -22.645 25.510 4.544 1.00 46.06 330 MET A O 1
ATOM 2574 N N . ASP A 1 331 ? -21.729 24.149 6.058 1.00 43.84 331 ASP A N 1
ATOM 2575 C CA . ASP A 1 331 ? -21.993 25.057 7.194 1.00 43.84 331 ASP A CA 1
ATOM 2576 C C . ASP A 1 331 ? -21.074 26.295 7.257 1.00 43.84 331 ASP A C 1
ATOM 2578 O O . ASP A 1 331 ? -21.261 27.175 8.098 1.00 43.84 331 ASP A O 1
ATOM 2582 N N . LEU A 1 332 ? -20.112 26.420 6.335 1.00 46.69 332 LEU A N 1
ATOM 2583 C CA . LEU A 1 332 ? -19.269 27.615 6.187 1.00 46.69 332 LEU A CA 1
ATOM 2584 C C . LEU A 1 332 ? -19.780 28.617 5.139 1.00 46.69 332 LEU A C 1
ATOM 2586 O O . LEU A 1 332 ? -19.233 29.712 5.057 1.00 46.69 332 LEU A O 1
ATOM 2590 N N . GLN A 1 333 ? -20.833 28.297 4.374 1.00 45.75 333 GLN A N 1
ATOM 2591 C CA . GLN A 1 333 ? -21.380 29.205 3.349 1.00 45.75 333 GLN A CA 1
ATOM 2592 C C . GLN A 1 333 ? -22.822 29.678 3.603 1.00 45.75 333 GLN A C 1
ATOM 2594 O O . GLN A 1 333 ? -23.311 30.524 2.861 1.00 45.75 333 GLN A O 1
ATOM 2599 N N . LEU A 1 334 ? -23.490 29.220 4.672 1.00 45.09 334 LEU A N 1
ATOM 2600 C CA . LEU A 1 334 ? -24.871 29.625 4.999 1.00 45.09 334 LEU A CA 1
ATOM 2601 C C . LEU A 1 334 ? -25.043 30.367 6.335 1.00 45.09 334 LEU A C 1
ATOM 2603 O O . LEU A 1 334 ? -26.172 30.667 6.729 1.00 45.09 334 LEU A O 1
ATOM 2607 N N . ARG A 1 335 ? -23.957 30.779 7.006 1.00 43.25 335 ARG A N 1
ATOM 2608 C CA . ARG A 1 335 ? -24.055 31.890 7.967 1.00 43.25 335 ARG A CA 1
ATOM 2609 C C . ARG A 1 335 ? -24.137 33.194 7.180 1.00 43.25 335 ARG A C 1
ATOM 2611 O O . ARG A 1 335 ? -23.121 33.787 6.833 1.00 43.25 335 ARG A O 1
ATOM 2618 N N . GLY A 1 336 ? -25.370 33.598 6.874 1.00 53.53 336 GLY A N 1
ATOM 2619 C CA . GLY A 1 336 ? -25.685 34.921 6.341 1.00 53.53 336 GLY A CA 1
ATOM 2620 C C . GLY A 1 336 ? -25.089 36.052 7.196 1.00 53.53 336 GLY A C 1
ATOM 2621 O O . GLY A 1 336 ? -24.667 35.813 8.332 1.00 53.53 336 GLY A O 1
ATOM 2622 N N . PRO A 1 337 ? -25.034 37.286 6.662 1.00 45.91 337 PRO A N 1
ATOM 2623 C CA . PRO A 1 337 ? -24.392 38.410 7.332 1.00 45.91 337 PRO A CA 1
ATOM 2624 C C . PRO A 1 337 ? -24.947 38.579 8.748 1.00 45.91 337 PRO A C 1
ATOM 2626 O O . PRO A 1 337 ? -26.163 38.637 8.948 1.00 45.91 337 PRO A O 1
ATOM 2629 N N . LEU A 1 338 ? -24.037 38.635 9.725 1.00 43.59 338 LEU A N 1
ATOM 2630 C CA . LEU A 1 338 ? -24.328 38.948 11.122 1.00 43.59 338 LEU A CA 1
ATOM 2631 C C . LEU A 1 338 ? -25.188 40.216 11.171 1.00 43.59 338 LEU A C 1
ATOM 2633 O O . LEU A 1 338 ? -24.701 41.317 10.915 1.00 43.59 338 LEU A O 1
ATOM 2637 N N . ARG A 1 339 ? -26.478 40.065 11.490 1.00 45.56 339 ARG A N 1
ATOM 2638 C CA . ARG A 1 339 ? -27.327 41.196 11.864 1.00 45.56 339 ARG A CA 1
ATOM 2639 C C . ARG A 1 339 ? -26.781 41.755 13.172 1.00 45.56 339 ARG A C 1
ATOM 2641 O O . ARG A 1 339 ? -26.951 41.149 14.226 1.00 45.56 339 ARG A O 1
ATOM 2648 N N . VAL A 1 340 ? -26.109 42.894 13.076 1.00 56.25 340 VAL A N 1
ATOM 2649 C CA . VAL A 1 340 ? -25.756 43.728 14.223 1.00 56.25 340 VAL A CA 1
ATOM 2650 C C . VAL A 1 340 ? -27.072 44.265 14.805 1.00 56.25 340 VAL A C 1
ATOM 2652 O O . VAL A 1 340 ? -27.844 44.869 14.056 1.00 56.25 340 VAL A O 1
ATOM 2655 N N . PRO A 1 341 ? -27.397 44.013 16.085 1.00 53.75 341 PRO A N 1
ATOM 2656 C CA . PRO A 1 341 ? -28.562 44.632 16.703 1.00 53.75 341 PRO A CA 1
ATOM 2657 C C . PRO A 1 341 ? -28.347 46.152 16.806 1.00 53.75 341 PRO A C 1
ATOM 2659 O O . PRO A 1 341 ? -27.216 46.586 17.042 1.00 53.75 341 PRO A O 1
ATOM 2662 N N . PRO A 1 342 ? -29.395 46.974 16.619 1.00 52.09 342 PRO A N 1
ATOM 2663 C CA . PRO A 1 342 ? -29.280 48.412 16.805 1.00 52.09 342 PRO A CA 1
ATOM 2664 C C . PRO A 1 342 ? -28.949 48.707 18.271 1.00 52.09 342 PRO A C 1
ATOM 2666 O O . PRO A 1 342 ? -29.597 48.184 19.178 1.00 52.09 342 PRO A O 1
ATOM 2669 N N . LEU A 1 343 ? -27.921 49.529 18.479 1.00 57.44 343 LEU A N 1
ATOM 2670 C CA . LEU A 1 343 ? -27.610 50.116 19.777 1.00 57.44 343 LEU A CA 1
ATOM 2671 C C . LEU A 1 343 ? -28.811 50.967 20.217 1.00 57.44 343 LEU A C 1
ATOM 2673 O O . LEU A 1 343 ? -29.249 51.836 19.460 1.00 57.44 343 LEU A O 1
ATOM 2677 N N . GLN A 1 344 ? -29.343 50.668 21.402 1.00 65.44 344 GLN A N 1
ATOM 2678 C CA . GLN A 1 344 ? -30.224 51.564 22.153 1.00 65.44 344 GLN A CA 1
ATOM 2679 C C . GLN A 1 344 ? -29.393 52.426 23.091 1.00 65.44 344 GLN A C 1
ATOM 2681 O O . GLN A 1 344 ? -28.410 51.883 23.651 1.00 65.44 344 GLN A O 1
#

Mean predicted aligned error: 14.21 Å

Foldseek 3Di:
DDDDDDDDDDDDDDPPVCNQDLPPVRDGPDDVVNVVCVPPPPPVLVVVLVVLVVVPPPPPVVVVCVLVVVVVVVVVVVVVVVVVVVVVVCVPDDDDDDDDDPVVVLVVLVVVPDVSVVVNSLVVLLVVLLVQLVVCLVVVDGPCLPSSLVSLVSSCVVPLVVSLVSLLVSLLVSLLVLQVVLLVLDDPDDQDDLVSLLVSLVSLLVSLVSLLSSLVVVVVSNVVSQVVLVVVQVVCCVPPVDRPRDGSSLSSLQSNCCNNQNPSPVVVSNLVSLVVLVPDPPDDPVSVVSSVSSVVSCVVSVVLDPPPDDVDDDDSVVSCVSNVVVPDPCVVPPPPDPDDDDDD

Radius of gyration: 26.04 Å; Cα contacts (8 Å, |Δi|>4): 199; chains: 1; bounding box: 58×99×66 Å